Protein AF-A0AA38RVW8-F1 (afdb_monomer_lite)

pLDDT: mean 70.61, std 22.25, range [23.39, 98.0]

Structure (mmCIF, N/CA/C/O backbone):
data_AF-A0AA38RVW8-F1
#
_entry.id   AF-A0AA38RVW8-F1
#
loop_
_atom_site.group_PDB
_atom_site.id
_atom_site.type_symbol
_atom_site.label_atom_id
_atom_site.label_alt_id
_atom_site.label_comp_id
_atom_site.label_asym_id
_atom_site.label_entity_id
_atom_site.label_seq_id
_atom_site.pdbx_PDB_ins_code
_atom_site.Cartn_x
_atom_site.Cartn_y
_atom_site.Cartn_z
_atom_site.occupancy
_atom_site.B_iso_or_equiv
_atom_site.auth_seq_id
_atom_site.auth_comp_id
_atom_site.auth_asym_id
_atom_site.auth_atom_id
_atom_site.pdbx_PDB_model_num
ATOM 1 N N . MET A 1 1 ? 12.133 -3.023 -31.575 1.00 37.97 1 MET A N 1
ATOM 2 C CA . MET A 1 1 ? 11.426 -4.081 -32.338 1.00 37.97 1 MET A CA 1
ATOM 3 C C . MET A 1 1 ? 11.202 -3.619 -33.771 1.00 37.97 1 MET A C 1
ATOM 5 O O . MET A 1 1 ? 10.676 -2.530 -33.974 1.00 37.97 1 MET A O 1
ATOM 9 N N . ARG A 1 2 ? 11.646 -4.395 -34.769 1.00 37.97 2 ARG A N 1
ATOM 10 C CA . ARG A 1 2 ? 11.398 -4.085 -36.187 1.00 37.97 2 ARG A CA 1
ATOM 11 C C . ARG A 1 2 ? 9.920 -4.350 -36.491 1.00 37.97 2 ARG A C 1
ATOM 13 O O . ARG A 1 2 ? 9.466 -5.473 -36.311 1.00 37.97 2 ARG A O 1
ATOM 20 N N . LYS A 1 3 ? 9.178 -3.329 -36.937 1.00 52.84 3 LYS A N 1
ATOM 21 C CA . LYS A 1 3 ? 7.805 -3.491 -37.442 1.00 52.84 3 LYS A CA 1
ATOM 22 C C . LYS A 1 3 ? 7.855 -4.408 -38.661 1.00 52.84 3 LYS A C 1
ATOM 24 O O . LYS A 1 3 ? 8.437 -4.044 -39.682 1.00 52.84 3 LYS A O 1
ATOM 29 N N . VAL A 1 4 ? 7.305 -5.610 -38.542 1.00 63.53 4 VAL A N 1
ATOM 30 C CA . VAL A 1 4 ? 7.314 -6.585 -39.633 1.00 63.53 4 VAL A CA 1
ATOM 31 C C . VAL A 1 4 ? 6.047 -6.380 -40.464 1.00 63.53 4 VAL A C 1
ATOM 33 O O . VAL A 1 4 ? 4.945 -6.443 -39.930 1.00 63.53 4 VAL A O 1
ATOM 36 N N . LYS A 1 5 ? 6.195 -6.089 -41.763 1.00 68.19 5 LYS A N 1
ATOM 37 C CA . LYS A 1 5 ? 5.066 -5.788 -42.665 1.00 68.19 5 LYS A CA 1
ATOM 38 C C . LYS A 1 5 ? 4.096 -6.971 -42.754 1.00 68.19 5 LYS A C 1
ATOM 40 O O . LYS A 1 5 ? 4.550 -8.076 -43.048 1.00 68.19 5 LYS A O 1
ATOM 45 N N . CYS A 1 6 ? 2.809 -6.743 -42.497 1.00 81.38 6 CYS A N 1
ATOM 46 C CA . CYS A 1 6 ? 1.736 -7.691 -42.805 1.00 81.38 6 CYS A CA 1
ATOM 47 C C . CYS A 1 6 ? 1.525 -7.728 -44.326 1.00 81.38 6 CYS A C 1
ATOM 49 O O . CYS A 1 6 ? 1.622 -6.694 -44.980 1.00 81.38 6 CYS A O 1
ATOM 51 N N . ASP A 1 7 ? 1.271 -8.909 -44.883 1.00 81.31 7 ASP A N 1
ATOM 52 C CA . ASP A 1 7 ? 0.961 -9.122 -46.302 1.00 81.31 7 ASP A CA 1
ATOM 53 C C . ASP A 1 7 ? -0.518 -8.854 -46.645 1.00 81.31 7 ASP A C 1
ATOM 55 O O . ASP A 1 7 ? -0.888 -8.905 -47.811 1.00 81.31 7 ASP A O 1
ATOM 59 N N . GLU A 1 8 ? -1.356 -8.563 -45.640 1.00 80.44 8 GLU A N 1
ATOM 60 C CA . GLU A 1 8 ? -2.771 -8.153 -45.747 1.00 80.44 8 GLU A CA 1
ATOM 61 C C . GLU A 1 8 ? -3.694 -9.072 -46.582 1.00 80.44 8 GLU A C 1
ATOM 63 O O . GLU A 1 8 ? -4.852 -8.733 -46.833 1.00 80.44 8 GLU A O 1
ATOM 68 N N . ALA A 1 9 ? -3.241 -10.274 -46.951 1.00 73.06 9 ALA A N 1
ATOM 69 C CA . ALA A 1 9 ? -4.024 -11.239 -47.716 1.00 73.06 9 ALA A CA 1
ATOM 70 C C . ALA A 1 9 ? -5.271 -11.701 -46.939 1.00 73.06 9 ALA A C 1
ATOM 72 O O . ALA A 1 9 ? -5.163 -12.164 -45.808 1.00 73.06 9 ALA A O 1
ATOM 73 N N . LYS A 1 10 ? -6.462 -11.600 -47.541 1.00 71.50 10 LYS A N 1
ATOM 74 C CA . LYS A 1 10 ? -7.742 -12.011 -46.930 1.00 71.50 10 LYS A CA 1
ATOM 75 C C . LYS A 1 10 ? -8.121 -13.436 -47.366 1.00 71.50 10 LYS A C 1
ATOM 77 O O . LYS A 1 10 ? -7.876 -13.775 -48.522 1.00 71.50 10 LYS A O 1
ATOM 82 N N . PRO A 1 11 ? -8.743 -14.268 -46.504 1.00 70.56 11 PRO A N 1
ATOM 83 C CA . PRO A 1 11 ? -9.248 -13.967 -45.155 1.00 70.56 11 PRO A CA 1
ATOM 84 C C . PRO A 1 11 ? -8.203 -14.078 -44.027 1.00 70.56 11 PRO A C 1
ATOM 86 O O . PRO A 1 11 ? -8.474 -13.625 -42.918 1.00 70.56 11 PRO A O 1
ATOM 89 N N . HIS A 1 12 ? -7.020 -14.645 -44.290 1.00 74.88 12 HIS A N 1
ATOM 90 C CA . HIS A 1 12 ? -5.931 -14.769 -43.315 1.00 74.88 12 HIS A CA 1
ATOM 91 C C . HIS A 1 12 ? -4.573 -14.501 -43.970 1.00 74.88 12 HIS A C 1
ATOM 93 O O . HIS A 1 12 ? -4.245 -15.132 -44.978 1.00 74.88 12 HIS A O 1
ATOM 99 N N . CYS A 1 13 ? -3.762 -13.628 -43.365 1.00 85.44 13 CYS A N 1
ATOM 100 C CA . CYS A 1 13 ? -2.405 -13.373 -43.839 1.00 85.44 13 CYS A CA 1
ATOM 101 C C . CYS A 1 13 ? -1.488 -14.580 -43.584 1.00 85.44 13 CYS A C 1
ATOM 103 O O . CYS A 1 13 ? -1.726 -15.381 -42.667 1.00 85.44 13 CYS A O 1
ATOM 105 N N . GLN A 1 14 ? -0.415 -14.719 -44.371 1.00 79.69 14 GLN A N 1
ATOM 106 C CA . GLN A 1 14 ? 0.478 -15.877 -44.250 1.00 79.69 14 GLN A CA 1
ATOM 107 C C . GLN A 1 14 ? 1.101 -15.998 -42.861 1.00 79.69 14 GLN A C 1
ATOM 109 O O . GLN A 1 14 ? 1.295 -17.109 -42.366 1.00 79.69 14 GLN A O 1
ATOM 114 N N . ARG A 1 15 ? 1.376 -14.868 -42.204 1.00 79.06 15 ARG A N 1
ATOM 115 C CA . ARG A 1 15 ? 1.958 -14.889 -40.861 1.00 79.06 15 ARG A CA 1
ATOM 116 C C . ARG A 1 15 ? 0.980 -15.333 -39.788 1.00 79.06 15 ARG A C 1
ATOM 118 O O . ARG A 1 15 ? 1.343 -16.155 -38.957 1.00 79.06 15 ARG A O 1
ATOM 125 N N . CYS A 1 16 ? -0.259 -14.854 -39.800 1.00 81.69 16 CYS A N 1
ATOM 126 C CA . CYS A 1 16 ? -1.261 -15.333 -38.845 1.00 81.69 16 CYS A CA 1
ATOM 127 C C . CYS A 1 16 ? -1.481 -16.843 -39.003 1.00 81.69 16 CYS A C 1
ATOM 129 O O . CYS A 1 16 ? -1.552 -17.560 -38.008 1.00 81.69 16 CYS A O 1
ATOM 131 N N . LYS A 1 17 ? -1.429 -17.344 -40.244 1.00 78.56 17 LYS A N 1
ATOM 132 C CA . LYS A 1 17 ? -1.455 -18.782 -40.522 1.00 78.56 17 LYS A CA 1
ATOM 133 C C . LYS A 1 17 ? -0.226 -19.524 -39.979 1.00 78.56 17 LYS A C 1
ATOM 135 O O . LYS A 1 17 ? -0.394 -20.597 -39.413 1.00 78.56 17 LYS A O 1
ATOM 140 N N . SER A 1 18 ? 0.987 -18.974 -40.106 1.00 77.25 18 SER A N 1
ATOM 141 C CA . SER A 1 18 ? 2.197 -19.608 -39.552 1.00 77.25 18 SER A CA 1
ATOM 142 C C . SER A 1 18 ? 2.233 -19.605 -38.025 1.00 77.25 18 SER A C 1
ATOM 144 O O . SER A 1 18 ? 2.789 -20.518 -37.428 1.00 77.25 18 SER A O 1
ATOM 146 N N . TYR A 1 19 ? 1.651 -18.582 -37.397 1.00 74.12 19 TYR A N 1
ATOM 147 C CA . TYR A 1 19 ? 1.583 -18.460 -35.940 1.00 74.12 19 TYR A CA 1
ATOM 148 C C . TYR A 1 19 ? 0.372 -19.172 -35.324 1.00 74.12 19 TYR A C 1
ATOM 150 O O . TYR A 1 19 ? 0.265 -19.216 -34.104 1.00 74.12 19 TYR A O 1
ATOM 158 N N . GLY A 1 20 ? -0.534 -19.730 -36.136 1.00 70.12 20 GLY A N 1
ATOM 159 C CA . GLY A 1 20 ? -1.732 -20.415 -35.643 1.00 70.12 20 GLY A CA 1
ATOM 160 C C . GLY A 1 20 ? -2.731 -19.487 -34.945 1.00 70.12 20 GLY A C 1
ATOM 161 O O . GLY A 1 20 ? -3.510 -19.942 -34.114 1.00 70.12 20 GLY A O 1
ATOM 162 N N . VAL A 1 21 ? -2.704 -18.191 -35.263 1.00 70.62 21 VAL A N 1
ATOM 163 C CA . VAL A 1 21 ? -3.571 -17.171 -34.655 1.00 70.62 21 VAL A CA 1
ATOM 164 C C . VAL A 1 21 ? -4.582 -16.642 -35.669 1.00 70.62 21 VAL A C 1
ATOM 166 O O . VAL A 1 21 ? -4.317 -16.588 -36.872 1.00 70.62 21 VAL A O 1
ATOM 169 N N . VAL A 1 22 ? -5.752 -16.221 -35.190 1.00 74.31 22 VAL A N 1
ATOM 170 C CA . VAL A 1 22 ? -6.803 -15.660 -36.048 1.00 74.31 22 VAL A CA 1
ATOM 171 C C . VAL A 1 22 ? -6.409 -14.253 -36.493 1.00 74.31 22 VAL A C 1
ATOM 173 O O . VAL A 1 22 ? -6.089 -13.390 -35.678 1.00 74.31 22 VAL A O 1
ATOM 176 N N . CYS A 1 23 ? -6.434 -14.015 -37.803 1.00 77.12 23 CYS A N 1
ATOM 177 C CA . CYS A 1 23 ? -6.154 -12.699 -38.367 1.00 77.12 23 CYS A CA 1
ATOM 178 C C . CYS A 1 23 ? -7.383 -11.786 -38.222 1.00 77.12 23 CYS A C 1
ATOM 180 O O . CYS A 1 23 ? -8.455 -12.135 -38.718 1.00 77.12 23 CYS A O 1
ATOM 182 N N . ASN A 1 24 ? -7.236 -10.634 -37.561 1.00 73.38 24 ASN A N 1
ATOM 183 C CA . ASN A 1 24 ? -8.317 -9.667 -37.357 1.00 73.38 24 ASN A CA 1
ATOM 184 C C . ASN A 1 24 ? -8.023 -8.364 -38.120 1.00 73.38 24 ASN A C 1
ATOM 186 O O . ASN A 1 24 ? -6.978 -7.750 -37.923 1.00 73.38 24 ASN A O 1
ATOM 190 N N . TYR A 1 25 ? -8.942 -7.953 -38.998 1.00 68.25 25 TYR A N 1
ATOM 191 C CA . TYR A 1 25 ? -8.790 -6.791 -39.890 1.00 68.25 25 TYR A CA 1
ATOM 192 C C . TYR A 1 25 ? -9.735 -5.624 -39.546 1.00 68.25 25 TYR A C 1
ATOM 194 O O . TYR A 1 25 ? -9.783 -4.639 -40.283 1.00 68.25 25 TYR A O 1
ATOM 202 N N . GLY A 1 26 ? -10.529 -5.729 -38.473 1.00 60.53 26 GLY A N 1
ATOM 203 C CA . GLY A 1 26 ? -11.484 -4.693 -38.073 1.00 60.53 26 GLY A CA 1
ATOM 204 C C . GLY A 1 26 ? -10.869 -3.662 -37.125 1.00 60.53 26 GLY A C 1
ATOM 205 O O . GLY A 1 26 ? -10.303 -4.027 -36.103 1.00 60.53 26 GLY A O 1
ATOM 206 N N . ALA A 1 27 ? -11.044 -2.367 -37.404 1.00 53.12 27 ALA A N 1
ATOM 207 C CA . ALA A 1 27 ? -10.533 -1.269 -36.569 1.00 53.12 27 ALA A CA 1
ATOM 208 C C . ALA A 1 27 ? -11.309 -1.049 -35.247 1.00 53.12 27 ALA A C 1
ATOM 210 O O . ALA A 1 27 ? -11.135 -0.017 -34.606 1.00 53.12 27 ALA A O 1
ATOM 211 N N . ASN A 1 28 ? -12.201 -1.969 -34.857 1.00 49.84 28 ASN A N 1
ATOM 212 C CA . ASN A 1 28 ? -13.111 -1.762 -33.725 1.00 49.84 28 ASN A CA 1
ATOM 213 C C . ASN A 1 28 ? -13.498 -3.060 -32.985 1.00 49.84 28 ASN A C 1
ATOM 215 O O . ASN A 1 28 ? -14.661 -3.272 -32.653 1.00 49.84 28 ASN A O 1
ATOM 219 N N . VAL A 1 29 ? -12.537 -3.958 -32.755 1.00 47.88 29 VAL A N 1
ATOM 220 C CA . VAL A 1 29 ? -12.760 -5.198 -31.990 1.00 47.88 29 VAL A CA 1
ATOM 221 C C . VAL A 1 29 ? -11.662 -5.343 -30.935 1.00 47.88 29 VAL A C 1
ATOM 223 O O . VAL A 1 29 ? -10.490 -5.155 -31.249 1.00 47.88 29 VAL A O 1
ATOM 226 N N . ALA A 1 30 ? -12.043 -5.666 -29.694 1.00 42.94 30 ALA A N 1
ATOM 227 C CA . ALA A 1 30 ? -11.110 -6.002 -28.619 1.00 42.94 30 ALA A CA 1
ATOM 228 C C . ALA A 1 30 ? -10.216 -7.188 -29.029 1.00 42.94 30 ALA A C 1
ATOM 230 O O . ALA A 1 30 ? -10.701 -8.179 -29.578 1.00 42.94 30 ALA A O 1
ATOM 231 N N . GLU A 1 31 ? -8.907 -7.073 -28.802 1.00 37.66 31 GLU A N 1
ATOM 232 C CA . GLU A 1 31 ? -7.936 -8.109 -29.157 1.00 37.66 31 GLU A CA 1
ATOM 233 C C . GLU A 1 31 ? -8.107 -9.383 -28.310 1.00 37.66 31 GLU A C 1
ATOM 235 O O . GLU A 1 31 ? -8.280 -9.313 -27.096 1.00 37.66 31 GLU A O 1
ATOM 240 N N . LEU A 1 32 ? -7.956 -10.527 -29.000 1.00 37.31 32 LEU A N 1
ATOM 241 C CA . LEU A 1 32 ? -7.795 -11.910 -28.518 1.00 37.31 32 LEU A CA 1
ATOM 242 C C . LEU A 1 32 ? -9.073 -12.669 -28.110 1.00 37.31 32 LEU A C 1
ATOM 244 O O . LEU A 1 32 ? -9.436 -12.758 -26.943 1.00 37.31 32 LEU A O 1
ATOM 248 N N . GLN A 1 33 ? -9.668 -13.369 -29.082 1.00 38.62 33 GLN A N 1
ATOM 249 C CA . GLN A 1 33 ? -10.426 -14.596 -28.821 1.00 38.62 33 GLN A CA 1
ATOM 250 C C . GLN A 1 33 ? -9.691 -15.780 -29.453 1.00 38.62 33 GLN A C 1
ATOM 252 O O . GLN A 1 33 ? -9.425 -15.795 -30.656 1.00 38.62 33 GLN A O 1
ATOM 257 N N . VAL A 1 34 ? -9.351 -16.769 -28.629 1.00 37.59 34 VAL A N 1
ATOM 258 C CA . VAL A 1 34 ? -8.921 -18.092 -29.094 1.00 37.59 34 VAL A CA 1
ATOM 259 C C . VAL A 1 34 ? -10.188 -18.857 -29.495 1.00 37.59 34 VAL A C 1
ATOM 261 O O . VAL A 1 34 ? -11.138 -18.856 -28.709 1.00 37.59 34 VAL A O 1
ATOM 264 N N . PRO A 1 35 ? -10.256 -19.500 -30.676 1.00 35.00 35 PRO A N 1
ATOM 265 C CA . PRO A 1 35 ? -11.398 -20.336 -31.017 1.00 35.00 35 PRO A CA 1
ATOM 266 C C . PRO A 1 35 ? -11.434 -21.531 -30.063 1.00 35.00 35 PRO A C 1
ATOM 268 O O . PRO A 1 35 ? -10.541 -22.379 -30.075 1.00 35.00 35 PRO A O 1
ATOM 271 N N . VAL A 1 36 ? -12.456 -21.583 -29.216 1.00 44.78 36 VAL A N 1
ATOM 272 C CA . VAL A 1 36 ? -12.816 -22.793 -28.481 1.00 44.78 36 VAL A CA 1
ATOM 273 C C . VAL A 1 36 ? -13.557 -23.685 -29.462 1.00 44.78 36 VAL A C 1
ATOM 275 O O . VAL A 1 36 ? -14.659 -23.332 -29.855 1.00 44.78 36 VAL A O 1
ATOM 278 N N . GLU A 1 37 ? -12.938 -24.797 -29.864 1.00 32.31 37 GLU A N 1
ATOM 279 C CA . GLU A 1 37 ? -13.598 -26.092 -30.093 1.00 32.31 37 GLU A CA 1
ATOM 280 C C . GLU A 1 37 ? -12.590 -27.146 -30.582 1.00 32.31 37 GLU A C 1
ATOM 282 O O . GLU A 1 37 ? -11.842 -26.916 -31.529 1.00 32.31 37 GLU A O 1
ATOM 287 N N . GLY A 1 38 ? -12.608 -28.330 -29.955 1.00 30.86 38 GLY A N 1
ATOM 288 C CA . GLY A 1 38 ? -12.023 -29.546 -30.531 1.00 30.86 38 GLY A CA 1
ATOM 289 C C . GLY A 1 38 ? -11.049 -30.300 -29.630 1.00 30.86 38 GLY A C 1
ATOM 290 O O . GLY A 1 38 ? -9.836 -30.186 -29.763 1.00 30.86 38 GLY A O 1
ATOM 291 N N . SER A 1 39 ? -11.592 -31.140 -28.749 1.00 41.25 39 SER A N 1
ATOM 292 C CA . SER A 1 39 ? -10.861 -32.213 -28.072 1.00 41.25 39 SER A CA 1
ATOM 293 C C . SER A 1 39 ? -10.225 -33.168 -29.091 1.00 41.25 39 SER A C 1
ATOM 295 O O . SER A 1 39 ? -10.941 -33.731 -29.917 1.00 41.25 39 SER A O 1
ATOM 297 N N . SER A 1 40 ? -8.901 -33.358 -29.045 1.00 31.27 40 SER A N 1
ATOM 298 C CA . SER A 1 40 ? -8.230 -34.676 -29.065 1.00 31.27 40 SER A CA 1
ATOM 299 C C . SER A 1 40 ? -6.708 -34.568 -29.277 1.00 31.27 40 SER A C 1
ATOM 301 O O . SER A 1 40 ? -6.224 -34.137 -30.315 1.00 31.27 40 SER A O 1
ATOM 303 N N . GLY A 1 41 ? -5.973 -35.028 -28.258 1.00 36.19 41 GLY A N 1
ATOM 304 C CA . GLY A 1 41 ? -4.728 -35.798 -28.352 1.00 36.19 41 GLY A CA 1
ATOM 305 C C . GLY A 1 41 ? -3.513 -35.197 -29.060 1.00 36.19 41 GLY A C 1
ATOM 306 O O . GLY A 1 41 ? -3.368 -35.374 -30.263 1.00 36.19 41 GLY A O 1
ATOM 307 N N . TRP A 1 42 ? -2.533 -34.721 -28.281 1.00 23.39 42 TRP A N 1
ATOM 308 C CA . TRP A 1 42 ? -1.122 -34.773 -28.683 1.00 23.39 42 TRP A CA 1
ATOM 309 C C . TRP A 1 42 ? -0.244 -35.273 -27.536 1.00 23.39 42 TRP A C 1
ATOM 311 O O . TRP A 1 42 ? -0.361 -34.847 -26.392 1.00 23.39 42 TRP A O 1
ATOM 321 N N . LYS A 1 43 ? 0.562 -36.273 -27.890 1.00 25.62 43 LYS A N 1
ATOM 322 C CA . LYS A 1 43 ? 1.366 -37.136 -27.029 1.00 25.62 43 LYS A CA 1
ATOM 323 C C . LYS A 1 43 ? 2.590 -36.398 -26.492 1.00 25.62 43 LYS A C 1
ATOM 325 O O . LYS A 1 43 ? 3.240 -35.663 -27.231 1.00 25.62 43 LYS A O 1
ATOM 330 N N . GLU A 1 44 ? 2.925 -36.674 -25.235 1.00 32.56 44 GLU A N 1
ATOM 331 C CA . GLU A 1 44 ? 4.222 -36.362 -24.641 1.00 32.56 44 GLU A CA 1
ATOM 332 C C . GLU A 1 44 ? 5.357 -36.993 -25.451 1.00 32.56 44 GLU A C 1
ATOM 334 O O . GLU A 1 44 ? 5.394 -38.207 -25.655 1.00 32.56 44 GLU A O 1
ATOM 339 N N . THR A 1 45 ? 6.331 -36.175 -25.842 1.00 27.52 45 THR A N 1
ATOM 340 C CA . THR A 1 45 ? 7.684 -36.647 -26.139 1.00 27.52 45 THR A CA 1
ATOM 341 C C . THR A 1 45 ? 8.704 -35.695 -25.519 1.00 27.52 45 THR A C 1
ATOM 343 O O . THR A 1 45 ? 8.899 -34.589 -26.014 1.00 27.52 45 THR A O 1
ATOM 346 N N . GLY A 1 46 ? 9.320 -36.160 -24.426 1.00 27.80 46 GLY A N 1
ATOM 347 C CA . GLY A 1 46 ? 10.713 -35.943 -24.005 1.00 27.80 46 GLY A CA 1
ATOM 348 C C . GLY A 1 46 ? 11.280 -34.519 -23.958 1.00 27.80 46 GLY A C 1
ATOM 349 O O . GLY A 1 46 ? 11.738 -33.996 -24.970 1.00 27.80 46 GLY A O 1
ATOM 350 N N . ARG A 1 47 ? 11.406 -33.963 -22.745 1.00 26.78 47 ARG A N 1
ATOM 351 C CA . ARG A 1 47 ? 12.322 -32.853 -22.420 1.00 26.78 47 ARG A CA 1
ATOM 352 C C . ARG A 1 47 ? 13.658 -33.436 -21.926 1.00 26.78 47 ARG A C 1
ATOM 354 O O . ARG A 1 47 ? 13.612 -34.291 -21.042 1.00 26.78 47 ARG A O 1
ATOM 361 N N . PRO A 1 48 ? 14.826 -32.994 -22.431 1.00 29.39 48 PRO A N 1
ATOM 362 C CA . PRO A 1 48 ? 16.098 -33.341 -21.827 1.00 29.39 48 PRO A CA 1
ATOM 363 C C . PRO A 1 48 ? 16.349 -32.491 -20.579 1.00 29.39 48 PRO A C 1
ATOM 365 O O . PRO A 1 48 ? 16.032 -31.302 -20.509 1.00 29.39 48 PRO A O 1
ATOM 368 N N . GLU A 1 49 ? 16.908 -33.186 -19.606 1.00 33.28 49 GLU A N 1
ATOM 369 C CA . GLU A 1 49 ? 17.405 -32.753 -18.312 1.00 33.28 49 GLU A CA 1
ATOM 370 C C . GLU A 1 49 ? 18.394 -31.583 -18.452 1.00 33.28 49 GLU A C 1
ATOM 372 O O . GLU A 1 49 ? 19.318 -31.614 -19.264 1.00 33.28 49 GLU A O 1
ATOM 377 N N . GLY A 1 50 ? 18.170 -30.529 -17.670 1.00 27.17 50 GLY A N 1
ATOM 378 C CA . GLY A 1 50 ? 18.962 -29.304 -17.694 1.00 27.17 50 GLY A CA 1
ATOM 379 C C . GLY A 1 50 ? 18.603 -28.431 -16.502 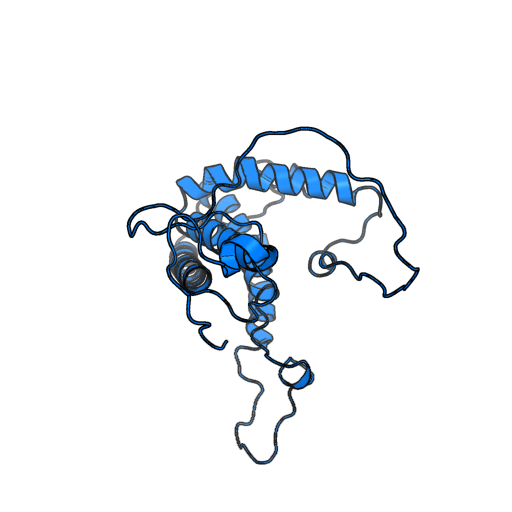1.00 27.17 50 GLY A C 1
ATOM 380 O O . GLY A 1 50 ? 17.823 -27.492 -16.622 1.00 27.17 50 GLY A O 1
ATOM 381 N N . SER A 1 51 ? 19.137 -28.812 -15.343 1.00 32.47 51 SER A N 1
ATOM 382 C CA . SER A 1 51 ? 19.060 -28.099 -14.069 1.00 32.47 51 SER A CA 1
ATOM 383 C C . SER A 1 51 ? 19.610 -26.675 -14.188 1.00 32.47 51 SER A C 1
ATOM 385 O O . SER A 1 51 ? 20.817 -26.501 -14.342 1.00 32.47 51 SER A O 1
ATOM 387 N N . LEU A 1 52 ? 18.752 -25.672 -14.002 1.00 30.67 52 LEU A N 1
ATOM 388 C CA . LEU A 1 52 ? 19.134 -24.375 -13.449 1.00 30.67 52 LEU A CA 1
ATOM 389 C C . LEU A 1 52 ? 18.076 -23.976 -12.419 1.00 30.67 52 LEU A C 1
ATOM 391 O O . LEU A 1 52 ? 16.880 -24.009 -12.687 1.00 30.67 52 LEU A O 1
ATOM 395 N N . VAL A 1 53 ? 18.575 -23.713 -11.219 1.00 32.50 53 VAL A N 1
ATOM 396 C CA . VAL A 1 53 ? 17.863 -23.509 -9.961 1.00 32.50 53 VAL A CA 1
ATOM 397 C C . VAL A 1 53 ? 16.854 -22.366 -10.084 1.00 32.50 53 VAL A C 1
ATOM 399 O O . VAL A 1 53 ? 17.233 -21.236 -10.385 1.00 32.50 53 VAL A O 1
ATOM 402 N N . ASP A 1 54 ? 15.584 -22.678 -9.835 1.00 28.73 54 ASP A N 1
ATOM 403 C CA . ASP A 1 54 ? 14.504 -21.706 -9.684 1.00 28.73 54 ASP A CA 1
ATOM 404 C C . ASP A 1 54 ? 14.558 -21.166 -8.247 1.00 28.73 54 ASP A C 1
ATOM 406 O O . ASP A 1 54 ? 14.313 -21.898 -7.286 1.00 28.73 54 ASP A O 1
ATOM 410 N N . SER A 1 55 ? 14.929 -19.897 -8.089 1.00 33.31 55 SER A N 1
ATOM 411 C CA . SER A 1 55 ? 14.923 -19.209 -6.795 1.00 33.31 55 SER A CA 1
ATOM 412 C C . SER A 1 55 ? 13.754 -18.229 -6.752 1.00 33.31 55 SER A C 1
ATOM 414 O O . SER A 1 55 ? 13.862 -17.075 -7.156 1.00 33.31 55 SER A O 1
ATOM 416 N N . ASN A 1 56 ? 12.618 -18.750 -6.293 1.00 32.72 56 ASN A N 1
ATOM 417 C CA . ASN A 1 56 ? 11.545 -18.098 -5.542 1.00 32.72 56 ASN A CA 1
ATOM 418 C C . ASN A 1 56 ? 11.558 -16.552 -5.459 1.00 32.72 56 ASN A C 1
ATOM 420 O O . ASN A 1 56 ? 12.270 -15.956 -4.655 1.00 32.72 56 ASN A O 1
ATOM 424 N N . SER A 1 57 ? 10.612 -15.898 -6.146 1.00 36.47 57 SER A N 1
ATOM 425 C CA . SER A 1 57 ? 10.232 -14.486 -5.916 1.00 36.47 57 SER A CA 1
ATOM 426 C C . SER A 1 57 ? 9.434 -14.246 -4.613 1.00 36.47 57 SER A C 1
ATOM 428 O O . SER A 1 57 ? 8.721 -13.253 -4.496 1.00 36.47 57 SER A O 1
ATOM 430 N N . THR A 1 58 ? 9.550 -15.118 -3.607 1.00 38.62 58 THR A N 1
ATOM 431 C CA . THR A 1 58 ? 8.813 -15.023 -2.326 1.00 38.62 58 THR A CA 1
ATOM 432 C C . THR A 1 58 ? 9.644 -14.487 -1.153 1.00 38.62 58 THR A C 1
ATOM 434 O O . THR A 1 58 ? 9.133 -14.382 -0.037 1.00 38.62 58 THR A O 1
ATOM 437 N N . ASP A 1 59 ? 10.915 -14.137 -1.357 1.00 34.34 59 ASP A N 1
ATOM 438 C CA . ASP A 1 59 ? 11.836 -13.868 -0.240 1.00 34.34 59 ASP A CA 1
ATOM 439 C C . ASP A 1 59 ? 11.775 -12.448 0.347 1.00 34.34 59 ASP A C 1
ATOM 441 O O . ASP A 1 59 ? 12.245 -12.223 1.463 1.00 34.34 59 ASP A O 1
ATOM 445 N N . VAL A 1 60 ? 11.119 -11.486 -0.311 1.00 41.81 60 VAL A N 1
ATOM 446 C CA . VAL A 1 60 ? 11.115 -10.084 0.163 1.00 41.81 60 VAL A CA 1
ATOM 447 C C . VAL A 1 60 ? 10.134 -9.840 1.325 1.00 41.81 60 VAL A C 1
ATOM 449 O O . VAL A 1 60 ? 10.292 -8.887 2.085 1.00 41.81 60 VAL A O 1
ATOM 452 N N . LEU A 1 61 ? 9.160 -10.731 1.549 1.00 41.41 61 LEU A N 1
ATOM 453 C CA . LEU A 1 61 ? 8.202 -10.626 2.664 1.00 41.41 61 LEU A CA 1
ATOM 454 C C . LEU A 1 61 ? 8.584 -11.469 3.896 1.00 41.41 61 LEU A C 1
ATOM 456 O O . LEU A 1 61 ? 7.903 -11.402 4.919 1.00 41.41 61 LEU A O 1
ATOM 460 N N . ARG A 1 62 ? 9.676 -12.245 3.838 1.00 41.19 62 ARG A N 1
ATOM 461 C CA . ARG A 1 62 ? 10.070 -13.174 4.916 1.00 41.19 62 ARG A CA 1
ATOM 462 C C . ARG A 1 62 ? 10.803 -12.521 6.092 1.00 41.19 62 ARG A 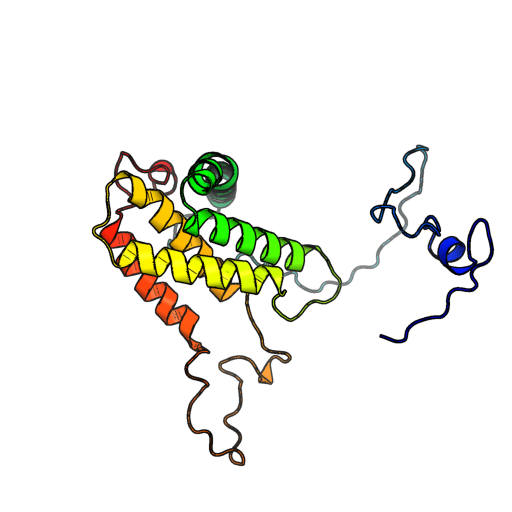C 1
ATOM 464 O O . ARG A 1 62 ? 10.948 -13.153 7.133 1.00 41.19 62 ARG A O 1
ATOM 471 N N . TYR A 1 63 ? 11.218 -11.261 5.982 1.00 38.19 63 TYR A N 1
ATOM 472 C CA . TYR A 1 63 ? 12.094 -10.632 6.980 1.00 38.19 63 TYR A CA 1
ATOM 473 C C . TYR A 1 63 ? 11.399 -10.025 8.211 1.00 38.19 63 TYR A C 1
ATOM 475 O O . TYR A 1 63 ? 12.038 -9.306 8.975 1.00 38.19 63 TYR A O 1
ATOM 483 N N . SER A 1 64 ? 10.113 -10.306 8.451 1.00 39.28 64 SER A N 1
ATOM 484 C CA . SER A 1 64 ? 9.396 -9.715 9.597 1.00 39.28 64 SER A CA 1
ATOM 485 C C . SER A 1 64 ? 8.757 -10.689 10.593 1.00 39.28 64 SER A C 1
ATOM 487 O O . SER A 1 64 ? 8.090 -10.198 11.493 1.00 39.28 64 SER A O 1
ATOM 489 N N . ASN A 1 65 ? 8.956 -12.016 10.519 1.00 33.09 65 ASN A N 1
ATOM 490 C CA . ASN A 1 65 ? 8.686 -12.903 11.673 1.00 33.09 65 ASN A CA 1
ATOM 491 C C . ASN A 1 65 ? 9.233 -14.339 11.489 1.00 33.09 65 ASN A C 1
ATOM 493 O O . ASN A 1 65 ? 8.981 -14.933 10.437 1.00 33.09 65 ASN A O 1
ATOM 497 N N . PRO A 1 66 ? 9.907 -14.953 12.488 1.00 48.84 66 PRO A N 1
ATOM 498 C CA . PRO A 1 66 ? 10.467 -16.296 12.364 1.00 48.84 66 PRO A CA 1
ATOM 499 C C . PRO A 1 66 ? 9.600 -17.347 13.078 1.00 48.84 66 PRO A C 1
ATOM 501 O O . PRO A 1 66 ? 9.844 -17.616 14.245 1.00 48.84 66 PRO A O 1
ATOM 504 N N . VAL A 1 67 ? 8.629 -17.990 12.413 1.00 33.91 67 VAL A N 1
ATOM 505 C CA . VAL A 1 67 ? 8.017 -19.244 12.922 1.00 33.91 67 VAL A CA 1
ATOM 506 C C . VAL A 1 67 ? 7.525 -20.135 11.757 1.00 33.91 67 VAL A C 1
ATOM 508 O O . VAL A 1 67 ? 6.535 -19.819 11.110 1.00 33.91 67 VAL A O 1
ATOM 511 N N . ILE A 1 68 ? 8.258 -21.237 11.536 1.00 35.66 68 ILE A N 1
ATOM 512 C CA . ILE A 1 68 ? 7.865 -22.589 11.061 1.00 35.66 68 ILE A CA 1
ATOM 513 C C . ILE A 1 68 ? 7.242 -22.754 9.646 1.00 35.66 68 ILE A C 1
ATOM 515 O O . ILE A 1 68 ? 6.153 -22.284 9.337 1.00 35.66 68 ILE A O 1
ATOM 519 N N . MET A 1 69 ? 7.938 -23.553 8.822 1.00 34.47 69 MET A N 1
ATOM 520 C CA . MET A 1 69 ? 7.723 -23.898 7.398 1.00 34.47 69 MET A CA 1
ATOM 521 C C . MET A 1 69 ? 6.438 -24.682 7.030 1.00 34.47 69 MET A C 1
ATOM 523 O O . MET A 1 69 ? 6.323 -25.106 5.891 1.00 34.47 69 MET A O 1
ATOM 527 N N . ASP A 1 70 ? 5.478 -24.856 7.940 1.00 42.78 70 ASP A N 1
ATOM 528 C CA . ASP A 1 70 ? 4.191 -25.546 7.672 1.00 42.78 70 ASP A CA 1
ATOM 529 C C . ASP A 1 70 ? 2.984 -24.577 7.740 1.00 42.78 70 ASP A C 1
ATOM 531 O O . ASP A 1 70 ? 1.919 -24.807 7.181 1.00 42.78 70 ASP A O 1
ATOM 535 N N . ALA A 1 71 ? 3.165 -23.408 8.368 1.00 49.66 71 ALA A N 1
ATOM 536 C CA . ALA A 1 71 ? 2.147 -22.360 8.476 1.00 49.66 71 ALA A CA 1
ATOM 537 C C . ALA A 1 71 ? 2.164 -21.359 7.301 1.00 49.66 71 ALA A C 1
ATOM 539 O O . ALA A 1 71 ? 1.342 -20.440 7.269 1.00 49.66 71 ALA A O 1
ATOM 540 N N . SER A 1 72 ? 3.104 -21.489 6.353 1.00 53.41 72 SER A N 1
ATOM 541 C CA . SER A 1 72 ? 3.249 -20.549 5.232 1.00 53.41 72 SER A CA 1
ATOM 542 C C . SER A 1 72 ? 2.063 -20.602 4.284 1.00 53.41 72 SER A C 1
ATOM 544 O O . SER A 1 72 ? 1.524 -19.549 3.967 1.00 53.41 72 SER A O 1
ATOM 546 N N . ASP A 1 73 ? 1.612 -21.800 3.917 1.00 51.94 73 ASP A N 1
ATOM 547 C CA . ASP A 1 73 ? 0.589 -21.975 2.883 1.00 51.94 73 ASP A CA 1
ATOM 548 C C . ASP A 1 73 ? -0.790 -21.556 3.402 1.00 51.94 73 ASP A C 1
ATOM 550 O O . ASP A 1 73 ? -1.535 -20.849 2.725 1.00 51.94 73 ASP A O 1
ATOM 554 N N . ILE A 1 74 ? -1.107 -21.894 4.658 1.00 57.50 74 ILE A N 1
ATOM 555 C CA . ILE A 1 74 ? -2.351 -21.464 5.315 1.00 57.50 74 ILE A CA 1
ATOM 556 C C . ILE A 1 74 ? -2.368 -19.943 5.482 1.00 57.50 74 ILE A C 1
ATOM 558 O O . ILE A 1 74 ? -3.373 -19.303 5.170 1.00 57.50 74 ILE A O 1
ATOM 562 N N . ARG A 1 75 ? -1.262 -19.344 5.941 1.00 61.25 75 ARG A N 1
ATOM 563 C CA . ARG A 1 75 ? -1.171 -17.892 6.140 1.00 61.25 75 ARG A CA 1
ATOM 564 C C . ARG A 1 75 ? -1.180 -17.137 4.812 1.00 61.25 75 ARG A C 1
ATOM 566 O O . 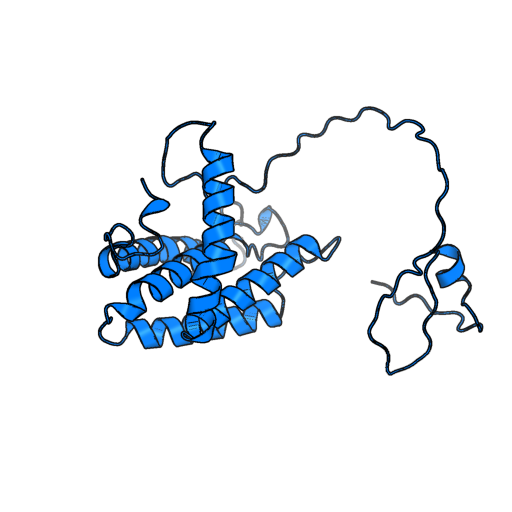ARG A 1 75 ? -1.742 -16.048 4.734 1.00 61.25 75 ARG A O 1
ATOM 573 N N . GLU A 1 76 ? -0.614 -17.718 3.761 1.00 62.53 76 GLU A N 1
ATOM 574 C CA . GLU A 1 76 ? -0.681 -17.189 2.401 1.00 62.53 76 GLU A CA 1
ATOM 575 C C . GLU A 1 76 ? -2.115 -17.247 1.859 1.00 62.53 76 GLU A C 1
ATOM 577 O O . GLU A 1 76 ? -2.626 -16.225 1.404 1.00 62.53 76 GLU A O 1
ATOM 582 N N . CYS A 1 77 ? -2.832 -18.365 2.027 1.00 64.81 77 CYS A N 1
ATOM 583 C CA . CYS A 1 77 ? -4.256 -18.458 1.689 1.00 64.81 77 CYS A CA 1
ATOM 584 C C . CYS A 1 77 ? -5.124 -17.470 2.486 1.00 64.81 77 CYS A C 1
ATOM 586 O O . CYS A 1 77 ? -6.006 -16.827 1.915 1.00 64.81 77 CYS A O 1
ATOM 588 N N . GLN A 1 78 ? -4.877 -17.312 3.790 1.00 75.38 78 GLN A N 1
ATOM 589 C CA . GLN A 1 78 ? -5.591 -16.352 4.639 1.00 75.38 78 GLN A CA 1
ATOM 590 C C . GLN A 1 78 ? -5.315 -14.908 4.220 1.00 75.38 78 GLN A C 1
ATOM 592 O O . GLN A 1 78 ? -6.237 -14.098 4.162 1.00 75.38 78 GLN A O 1
ATOM 597 N N . MET A 1 79 ? -4.067 -14.586 3.882 1.00 76.44 79 MET A N 1
ATOM 598 C CA . MET A 1 79 ? -3.678 -13.272 3.382 1.00 76.44 79 MET A CA 1
ATOM 599 C C . MET A 1 79 ? -4.335 -12.987 2.029 1.00 76.44 79 MET A C 1
ATOM 601 O O . MET A 1 79 ? -4.979 -11.952 1.877 1.00 76.44 79 MET A O 1
ATOM 605 N N . VAL A 1 80 ? -4.268 -13.915 1.071 1.00 76.62 80 VAL A N 1
ATOM 606 C CA . VAL A 1 80 ? -4.954 -13.777 -0.223 1.00 76.62 80 VAL A CA 1
ATOM 607 C C . VAL A 1 80 ? -6.458 -13.594 -0.016 1.00 76.62 80 VAL A C 1
ATOM 609 O O . VAL A 1 80 ? -7.048 -12.675 -0.586 1.00 76.62 80 VAL A O 1
ATOM 612 N N . SER A 1 81 ? -7.080 -14.403 0.843 1.00 78.50 81 SER A N 1
ATOM 613 C CA . SER A 1 81 ? -8.503 -14.287 1.168 1.00 78.50 81 SER A CA 1
ATOM 614 C C . SER A 1 81 ? -8.834 -12.922 1.772 1.00 78.50 81 SER A C 1
ATOM 616 O O . SER A 1 81 ? -9.766 -12.268 1.309 1.00 78.50 81 SER A O 1
ATOM 618 N N . LEU A 1 82 ? -8.069 -12.445 2.759 1.00 86.44 82 LEU A N 1
ATOM 619 C CA . LEU A 1 82 ? -8.306 -11.147 3.393 1.00 86.44 82 LEU A CA 1
ATOM 620 C C . LEU A 1 82 ? -8.220 -10.003 2.378 1.00 86.44 82 LEU A C 1
ATOM 622 O O . LEU A 1 82 ? -9.084 -9.125 2.350 1.00 86.44 82 LEU A O 1
ATOM 626 N N . TYR A 1 83 ? -7.193 -10.018 1.528 1.00 86.06 83 TYR A N 1
ATOM 627 C CA . TYR A 1 83 ? -6.994 -8.959 0.547 1.00 86.06 83 TYR A CA 1
ATOM 628 C C . TYR A 1 83 ? -8.070 -8.976 -0.544 1.00 86.06 83 TYR A C 1
ATOM 630 O O . TYR A 1 83 ? -8.602 -7.924 -0.890 1.00 86.06 83 TYR A O 1
ATOM 638 N N . THR A 1 84 ? -8.445 -10.156 -1.042 1.00 80.31 84 THR A N 1
ATOM 639 C CA . THR A 1 84 ? -9.459 -10.306 -2.102 1.00 80.31 84 THR A CA 1
ATOM 640 C C . THR A 1 84 ? -10.891 -10.056 -1.627 1.00 80.31 84 THR A C 1
ATOM 642 O O . THR A 1 84 ? -11.743 -9.704 -2.440 1.00 80.31 84 THR A O 1
ATOM 645 N N . THR A 1 85 ? -11.180 -10.200 -0.332 1.00 84.56 85 THR A N 1
ATOM 646 C CA . THR A 1 85 ? -12.542 -10.043 0.203 1.00 84.56 85 THR A CA 1
ATOM 647 C C . THR A 1 85 ? -12.713 -8.757 1.000 1.00 84.56 85 THR A C 1
ATOM 649 O O . THR A 1 85 ? -13.547 -7.929 0.644 1.00 84.56 85 THR A O 1
ATOM 652 N N . GLU A 1 86 ? -11.927 -8.556 2.053 1.00 90.12 86 GLU A N 1
ATOM 653 C CA . GLU A 1 86 ? -12.136 -7.470 3.011 1.00 90.12 86 GLU A CA 1
ATOM 654 C C . GLU A 1 86 ? -11.430 -6.181 2.582 1.00 90.12 86 GLU A C 1
ATOM 656 O O . GLU A 1 86 ? -12.047 -5.115 2.547 1.00 90.12 86 GLU A O 1
ATOM 661 N N . VAL A 1 87 ? -10.164 -6.262 2.160 1.00 89.56 87 VAL A N 1
ATOM 662 C CA . VAL A 1 87 ? -9.410 -5.068 1.734 1.00 89.56 87 VAL A CA 1
ATOM 663 C C . VAL A 1 87 ? -10.005 -4.460 0.461 1.00 89.56 87 VAL A C 1
ATOM 665 O O . VAL A 1 87 ? -10.122 -3.238 0.368 1.00 89.56 87 VAL A O 1
ATOM 668 N N . LEU A 1 88 ? -10.459 -5.280 -0.494 1.00 89.88 88 LEU A N 1
ATOM 669 C CA . LEU A 1 88 ? -11.147 -4.770 -1.686 1.00 89.88 88 LEU A CA 1
ATOM 670 C C . LEU A 1 88 ? -12.481 -4.085 -1.353 1.00 89.88 88 LEU A C 1
ATOM 672 O O . LEU A 1 88 ? -12.774 -3.045 -1.940 1.00 89.88 88 LEU A O 1
ATOM 676 N N . LYS A 1 89 ? -13.264 -4.581 -0.382 1.00 92.69 89 LYS A N 1
ATOM 677 C CA . LYS A 1 89 ? -14.475 -3.874 0.088 1.00 92.69 89 LYS A CA 1
ATOM 678 C C . LYS A 1 89 ? -14.133 -2.489 0.637 1.00 92.69 89 LYS A C 1
ATOM 680 O O . LYS A 1 89 ? -14.808 -1.515 0.305 1.00 92.69 89 LYS A O 1
ATOM 685 N N . LEU A 1 90 ? -13.071 -2.390 1.442 1.00 94.31 90 LEU A N 1
ATOM 686 C CA . LEU A 1 90 ? -12.592 -1.115 1.980 1.00 94.31 90 LEU A CA 1
ATOM 687 C C . LEU A 1 90 ? -12.091 -0.171 0.883 1.00 94.31 90 LEU A C 1
ATOM 689 O O . LEU A 1 90 ? -12.293 1.039 0.987 1.00 94.31 90 LEU A O 1
ATOM 693 N N . ALA A 1 91 ? -11.484 -0.700 -0.180 1.00 95.00 91 ALA A N 1
ATOM 694 C CA . ALA A 1 91 ? -10.996 0.101 -1.297 1.00 95.00 91 ALA A CA 1
ATOM 695 C C . ALA A 1 91 ? -12.121 0.924 -1.947 1.00 95.00 91 ALA A C 1
ATOM 697 O O . ALA A 1 91 ? -11.916 2.093 -2.262 1.00 95.00 91 ALA A O 1
ATOM 698 N N . PHE A 1 92 ? -13.334 0.375 -2.076 1.00 94.00 92 PHE A N 1
ATOM 699 C CA . PHE A 1 92 ? -14.469 1.098 -2.669 1.00 94.00 92 PHE A CA 1
ATOM 700 C C . PHE A 1 92 ? -14.908 2.343 -1.884 1.00 94.00 92 PHE A C 1
ATOM 702 O O . PHE A 1 92 ? -15.532 3.230 -2.462 1.00 94.00 92 PHE A O 1
ATOM 709 N N . SER A 1 93 ? -14.584 2.434 -0.592 1.00 95.50 93 SER A N 1
ATOM 710 C CA . SER A 1 93 ? -14.909 3.587 0.260 1.00 95.50 93 SER A CA 1
ATOM 711 C C . SER A 1 93 ? -13.704 4.470 0.600 1.00 95.50 93 SER A C 1
ATOM 713 O O . SER A 1 93 ? -13.886 5.563 1.136 1.00 95.50 93 SER A O 1
ATOM 715 N N . HIS A 1 94 ? -12.483 4.044 0.256 1.00 96.94 94 HIS A N 1
ATOM 716 C CA . HIS A 1 94 ? -11.239 4.740 0.592 1.00 96.94 94 HIS A CA 1
ATOM 717 C C . HIS A 1 94 ? -10.390 4.962 -0.671 1.00 96.94 94 HIS A C 1
ATOM 719 O O . HIS A 1 94 ? -9.640 4.070 -1.074 1.00 96.94 94 HIS A O 1
ATOM 725 N N . PRO A 1 95 ? -10.453 6.157 -1.294 1.00 97.25 95 PRO A N 1
ATOM 726 C CA . PRO A 1 95 ? -9.796 6.426 -2.575 1.00 97.25 95 PRO A CA 1
ATOM 727 C C . PRO A 1 95 ? -8.290 6.136 -2.599 1.00 97.25 95 PRO A C 1
ATOM 729 O O . PRO A 1 95 ? -7.789 5.573 -3.569 1.00 97.25 95 PRO A O 1
ATOM 732 N N . PHE A 1 96 ? -7.561 6.456 -1.525 1.00 97.50 96 PHE A N 1
ATOM 733 C CA . PHE A 1 96 ? -6.127 6.159 -1.428 1.00 97.50 96 PHE A CA 1
ATOM 734 C C . PHE A 1 96 ? -5.841 4.648 -1.515 1.00 97.50 96 PHE A C 1
ATOM 736 O O . PHE A 1 96 ? -4.943 4.237 -2.246 1.00 97.50 96 PHE A O 1
ATOM 743 N N . LEU A 1 97 ? -6.658 3.819 -0.856 1.00 97.25 97 LEU A N 1
ATOM 744 C CA . LEU A 1 97 ? -6.545 2.362 -0.897 1.00 97.25 97 LEU A CA 1
ATOM 745 C C . LEU A 1 97 ? -6.961 1.799 -2.263 1.00 97.25 97 LEU A C 1
ATOM 747 O O . LEU A 1 97 ? -6.316 0.883 -2.765 1.00 97.25 97 LEU A O 1
ATOM 751 N N . MET A 1 98 ? -7.988 2.369 -2.903 1.00 97.88 98 MET A N 1
ATOM 752 C CA . MET A 1 98 ? -8.356 2.007 -4.278 1.00 97.88 98 MET A CA 1
ATOM 753 C C . MET A 1 98 ? -7.192 2.225 -5.242 1.00 97.88 98 MET A C 1
ATOM 755 O O . MET A 1 98 ? -6.854 1.342 -6.028 1.00 97.88 98 MET A O 1
ATOM 759 N N . HIS A 1 99 ? -6.539 3.384 -5.164 1.00 98.00 99 HIS A N 1
ATOM 760 C CA . HIS A 1 99 ? -5.369 3.663 -5.986 1.00 98.00 99 HIS A CA 1
ATOM 761 C C . HIS A 1 99 ? -4.201 2.713 -5.670 1.00 98.00 99 HIS A C 1
ATOM 763 O O . HIS A 1 99 ? -3.538 2.265 -6.603 1.00 98.00 99 HIS A O 1
ATOM 769 N N . ALA A 1 100 ? -3.991 2.324 -4.409 1.00 95.50 100 ALA A N 1
ATOM 770 C CA . ALA A 1 100 ? -3.002 1.302 -4.055 1.00 95.50 100 ALA A CA 1
ATOM 771 C C . ALA A 1 100 ? -3.315 -0.064 -4.696 1.00 95.50 100 ALA A C 1
ATOM 773 O O . ALA A 1 100 ? -2.440 -0.677 -5.306 1.00 95.50 100 ALA A O 1
ATOM 774 N N . ALA A 1 101 ? -4.572 -0.511 -4.620 1.00 95.19 101 ALA A N 1
ATOM 775 C CA . ALA A 1 101 ? -5.017 -1.779 -5.193 1.00 95.19 101 ALA A CA 1
ATOM 776 C C . ALA A 1 101 ? -4.891 -1.796 -6.726 1.00 95.19 101 ALA A C 1
ATOM 778 O O . ALA A 1 101 ? -4.412 -2.772 -7.300 1.00 95.19 101 ALA A O 1
ATOM 779 N N . LEU A 1 102 ? -5.254 -0.699 -7.398 1.00 94.50 102 LEU A N 1
ATOM 780 C CA . LEU A 1 102 ? -5.119 -0.561 -8.852 1.00 94.50 102 LEU A CA 1
ATOM 781 C C . LEU A 1 102 ? -3.654 -0.492 -9.300 1.00 94.50 102 LEU A C 1
ATOM 783 O O . LEU A 1 102 ? -3.306 -1.059 -10.336 1.00 94.50 102 LEU A O 1
ATOM 787 N N . ALA A 1 103 ? -2.788 0.171 -8.528 1.00 93.31 103 ALA A N 1
ATOM 788 C CA . ALA A 1 103 ? -1.350 0.159 -8.775 1.00 93.31 103 ALA A CA 1
ATOM 789 C C . ALA A 1 103 ? -0.786 -1.261 -8.639 1.00 93.31 103 ALA A C 1
ATOM 791 O O . ALA A 1 103 ? -0.084 -1.717 -9.535 1.00 93.31 103 ALA A O 1
ATOM 792 N N . MET A 1 104 ? -1.162 -1.986 -7.581 1.00 90.94 104 MET A N 1
ATOM 793 C CA . MET A 1 104 ? -0.748 -3.373 -7.357 1.00 90.94 104 MET A CA 1
ATOM 794 C C . MET A 1 104 ? -1.227 -4.308 -8.470 1.00 90.94 104 MET A C 1
ATOM 796 O O . MET A 1 104 ? -0.440 -5.115 -8.959 1.00 90.94 104 MET A O 1
ATOM 800 N N . ALA A 1 105 ? -2.474 -4.162 -8.923 1.00 91.06 105 ALA A N 1
ATOM 801 C CA . ALA A 1 105 ? -2.993 -4.904 -10.068 1.00 91.06 105 ALA A CA 1
ATOM 802 C C . ALA A 1 105 ? -2.185 -4.605 -11.341 1.00 91.06 105 ALA A C 1
ATOM 804 O O . ALA A 1 105 ? -1.762 -5.528 -12.024 1.00 91.06 105 ALA A O 1
ATOM 805 N N . ALA A 1 106 ? -1.875 -3.334 -11.622 1.00 89.81 106 ALA A N 1
ATOM 806 C CA . ALA A 1 106 ? -1.048 -2.961 -12.772 1.00 89.81 106 ALA A CA 1
ATOM 807 C C . ALA A 1 106 ? 0.397 -3.495 -12.675 1.00 89.81 106 ALA A C 1
ATOM 809 O O . ALA A 1 106 ? 0.975 -3.896 -13.686 1.00 89.81 106 ALA A O 1
ATOM 810 N N . THR A 1 107 ? 0.983 -3.519 -11.474 1.00 86.88 107 THR A N 1
ATOM 811 C CA . THR A 1 107 ? 2.294 -4.127 -11.198 1.00 86.88 107 THR A CA 1
ATOM 812 C C . THR A 1 107 ? 2.262 -5.644 -11.408 1.00 86.88 107 THR A C 1
ATOM 814 O O . THR A 1 107 ? 3.186 -6.202 -11.997 1.00 86.88 107 THR A O 1
ATOM 817 N N . HIS A 1 108 ? 1.189 -6.310 -10.983 1.00 85.56 108 HIS A N 1
ATOM 818 C CA . HIS A 1 108 ? 0.995 -7.746 -11.173 1.00 85.56 108 HIS A CA 1
ATOM 819 C C . HIS A 1 108 ? 0.746 -8.106 -12.646 1.00 85.56 108 HIS A C 1
ATOM 821 O O . HIS A 1 108 ? 1.371 -9.025 -13.168 1.00 85.56 108 HIS A O 1
ATOM 827 N N . ASP A 1 109 ? -0.076 -7.334 -13.360 1.00 83.88 109 ASP A N 1
ATOM 828 C CA . ASP A 1 109 ? -0.280 -7.476 -14.807 1.00 83.88 109 ASP A CA 1
ATOM 829 C C . ASP A 1 109 ? 1.040 -7.309 -15.568 1.00 83.88 109 ASP A C 1
ATOM 831 O O . ASP A 1 109 ? 1.314 -8.044 -16.513 1.00 83.88 109 ASP A O 1
ATOM 835 N N . ARG A 1 110 ? 1.894 -6.366 -15.145 1.00 83.81 110 ARG A N 1
ATOM 836 C CA . ARG A 1 110 ? 3.245 -6.191 -15.694 1.00 83.81 110 ARG A CA 1
ATOM 837 C C . ARG A 1 110 ? 4.115 -7.429 -15.457 1.00 83.81 110 ARG A C 1
ATOM 839 O O . ARG A 1 110 ? 4.864 -7.807 -16.355 1.00 83.81 110 ARG A O 1
ATOM 846 N N . TYR A 1 111 ? 4.015 -8.041 -14.278 1.00 80.19 111 TYR A N 1
ATOM 847 C CA . TYR A 1 111 ? 4.745 -9.260 -13.928 1.00 80.19 111 TYR A CA 1
ATOM 848 C C . TYR A 1 111 ? 4.286 -10.471 -14.759 1.00 80.19 111 TYR A C 1
ATOM 850 O O . TYR A 1 111 ? 5.123 -11.183 -15.305 1.00 80.19 111 TYR A O 1
ATOM 858 N N . LEU A 1 112 ? 2.972 -10.669 -14.922 1.00 80.19 112 LEU A N 1
ATOM 859 C CA . LEU A 1 112 ? 2.407 -11.786 -15.693 1.00 80.19 112 LEU A CA 1
ATOM 860 C C . LEU A 1 112 ? 2.454 -11.580 -17.215 1.00 80.19 112 LEU A C 1
ATOM 862 O O . LEU A 1 112 ? 2.485 -12.541 -17.980 1.00 80.19 112 LEU A O 1
ATOM 866 N N . GLY A 1 113 ? 2.387 -10.327 -17.663 1.00 70.75 113 GLY A N 1
ATOM 867 C CA . GLY A 1 113 ? 1.941 -9.989 -19.007 1.00 70.75 113 GLY A CA 1
ATOM 868 C C . GLY A 1 113 ? 2.948 -10.194 -20.131 1.00 70.75 113 GLY A C 1
ATOM 869 O O . GLY A 1 113 ? 2.509 -10.320 -21.267 1.00 70.75 113 GLY A O 1
ATOM 870 N N . THR A 1 114 ? 4.270 -10.211 -19.913 1.00 57.75 114 THR A N 1
ATOM 871 C CA . THR A 1 114 ? 5.203 -10.317 -21.058 1.00 57.75 114 THR A CA 1
ATOM 872 C C . THR A 1 114 ? 6.633 -10.752 -20.739 1.00 57.75 114 THR A C 1
ATOM 874 O O . THR A 1 114 ? 7.228 -10.401 -19.729 1.00 57.75 114 THR A O 1
ATOM 877 N N . THR A 1 115 ? 7.230 -11.366 -21.764 1.00 57.69 115 THR A N 1
ATOM 878 C CA . THR A 1 115 ? 8.651 -11.638 -22.043 1.00 57.69 115 THR A CA 1
ATOM 879 C C . THR A 1 115 ? 9.608 -10.427 -22.014 1.00 57.69 115 THR A C 1
ATOM 881 O O . THR A 1 115 ? 10.759 -10.594 -22.404 1.00 57.69 115 THR A O 1
ATOM 884 N N . GLN A 1 116 ? 9.168 -9.227 -21.599 1.00 57.12 116 GLN A N 1
ATOM 885 C CA . GLN A 1 116 ? 9.989 -8.092 -21.125 1.00 57.12 116 GLN A CA 1
ATOM 886 C C . GLN A 1 116 ? 9.111 -6.848 -20.869 1.00 57.12 116 GLN A C 1
ATOM 888 O O . GLN A 1 116 ? 8.690 -6.185 -21.820 1.00 57.12 116 GLN A O 1
ATOM 893 N N . PRO A 1 117 ? 8.941 -6.457 -19.596 1.00 56.59 117 PRO A N 1
ATOM 894 C CA . PRO A 1 117 ? 8.873 -5.038 -19.257 1.00 56.59 117 PRO A CA 1
ATOM 895 C C . PRO A 1 117 ? 9.722 -4.731 -18.010 1.00 56.59 117 PRO A C 1
ATOM 897 O O . PRO A 1 117 ? 9.325 -4.997 -16.879 1.00 56.59 117 PRO A O 1
ATOM 900 N N . ARG A 1 118 ? 10.904 -4.132 -18.211 1.00 63.25 118 ARG A N 1
ATOM 901 C CA . ARG A 1 118 ? 11.812 -3.740 -17.114 1.00 63.25 118 ARG A CA 1
ATOM 902 C C . ARG A 1 118 ? 11.359 -2.502 -16.329 1.00 63.25 118 ARG A C 1
ATOM 904 O O . ARG A 1 118 ? 11.847 -2.280 -15.235 1.00 63.25 118 ARG A O 1
ATOM 911 N N . ARG A 1 119 ? 10.441 -1.690 -16.869 1.00 73.31 119 ARG A N 1
ATOM 912 C CA . ARG A 1 119 ? 10.057 -0.385 -16.298 1.00 73.31 119 ARG A CA 1
ATOM 913 C C . ARG A 1 119 ? 8.576 -0.327 -15.918 1.00 73.31 119 ARG A C 1
ATOM 915 O O . ARG A 1 119 ? 7.745 -0.983 -16.550 1.00 73.31 119 ARG A O 1
ATOM 922 N N . ARG A 1 120 ? 8.248 0.503 -14.918 1.00 79.06 120 ARG A N 1
ATOM 923 C CA . ARG A 1 120 ? 6.866 0.764 -14.483 1.00 79.06 120 ARG A CA 1
ATOM 924 C C . ARG A 1 120 ? 5.998 1.273 -15.631 1.00 79.06 120 ARG A C 1
ATOM 926 O O . ARG A 1 120 ? 6.413 2.151 -16.390 1.00 79.06 120 ARG A O 1
ATOM 933 N N . THR A 1 121 ? 4.762 0.789 -15.716 1.00 84.69 121 THR A N 1
ATOM 934 C CA . THR A 1 121 ? 3.799 1.280 -16.718 1.00 84.69 121 THR A CA 1
ATOM 935 C C . THR A 1 121 ? 3.255 2.665 -16.346 1.00 84.69 121 THR A C 1
ATOM 937 O O . THR A 1 121 ? 3.244 3.042 -15.176 1.00 84.69 121 THR A O 1
ATOM 940 N N . LEU A 1 122 ? 2.729 3.421 -17.321 1.00 87.94 122 LEU A N 1
ATOM 941 C CA . LEU A 1 122 ? 2.048 4.698 -17.042 1.00 87.94 122 LEU A CA 1
ATOM 942 C C . LEU A 1 122 ? 0.853 4.525 -16.091 1.00 87.94 122 LEU A C 1
ATOM 944 O O . LEU A 1 122 ? 0.596 5.389 -15.258 1.00 87.94 122 LEU A O 1
ATOM 948 N N . ARG A 1 123 ? 0.140 3.396 -16.195 1.00 88.12 123 ARG A N 1
ATOM 949 C CA . ARG A 1 123 ? -0.987 3.061 -15.317 1.00 88.12 123 ARG A CA 1
ATOM 950 C C . ARG A 1 123 ? -0.518 2.850 -13.875 1.00 88.12 123 ARG A C 1
ATOM 952 O O . ARG A 1 123 ? -1.098 3.428 -12.961 1.00 88.12 123 ARG A O 1
ATOM 959 N N . GLU A 1 124 ? 0.543 2.067 -13.689 1.00 89.56 124 GLU A N 1
ATOM 960 C CA . GLU A 1 124 ? 1.177 1.831 -12.386 1.00 89.56 124 GLU A CA 1
ATOM 961 C C . GLU A 1 124 ? 1.638 3.144 -11.748 1.00 89.56 124 GLU A C 1
ATOM 963 O O . GLU A 1 124 ? 1.301 3.415 -10.597 1.00 89.56 124 GLU A O 1
ATOM 968 N N . GLN A 1 125 ? 2.337 3.994 -12.508 1.00 89.12 125 GLN A N 1
ATOM 969 C CA . GLN A 1 125 ? 2.807 5.295 -12.027 1.00 89.12 125 GLN A CA 1
ATOM 970 C C . GLN A 1 125 ? 1.640 6.202 -11.627 1.00 89.12 125 GLN A C 1
ATOM 972 O O . GLN A 1 125 ? 1.632 6.728 -10.519 1.00 89.12 125 GLN A O 1
ATOM 977 N N . TYR A 1 126 ? 0.620 6.327 -12.482 1.00 93.12 126 TYR A N 1
ATOM 978 C CA . TYR A 1 126 ? -0.553 7.157 -12.209 1.00 93.12 126 TYR A CA 1
ATOM 979 C C . TYR A 1 126 ? -1.242 6.770 -10.897 1.00 93.12 126 TYR A C 1
ATOM 981 O O . TYR A 1 126 ? -1.441 7.619 -10.025 1.00 93.12 126 TYR A O 1
ATOM 989 N N . HIS A 1 127 ? -1.580 5.488 -10.727 1.00 96.44 127 HIS A N 1
ATOM 990 C CA . HIS A 1 127 ? -2.257 5.040 -9.514 1.00 96.44 127 HIS A CA 1
ATOM 991 C C . HIS A 1 127 ? -1.339 5.112 -8.287 1.00 96.44 127 HIS A C 1
ATOM 993 O O . HIS A 1 127 ? -1.809 5.511 -7.226 1.00 96.44 127 HIS A O 1
ATOM 999 N N . SER A 1 128 ? -0.037 4.844 -8.429 1.00 92.31 128 SER A N 1
ATOM 1000 C CA . SER A 1 128 ? 0.927 5.002 -7.331 1.00 92.31 128 SER A CA 1
ATOM 1001 C C . SER A 1 128 ? 1.013 6.455 -6.855 1.00 92.31 128 SER A C 1
ATOM 1003 O O . SER A 1 128 ? 0.917 6.716 -5.657 1.00 92.31 128 SER A O 1
ATOM 1005 N N . THR A 1 129 ? 1.119 7.421 -7.772 1.00 94.00 129 THR A N 1
ATOM 1006 C CA . THR A 1 129 ? 1.160 8.847 -7.419 1.00 94.00 129 THR A CA 1
ATOM 1007 C C . THR A 1 129 ? -0.132 9.290 -6.740 1.00 94.00 129 THR A C 1
ATOM 1009 O O . THR A 1 129 ? -0.075 9.903 -5.678 1.00 94.00 129 THR A O 1
ATOM 1012 N N . GLN A 1 130 ? -1.298 8.941 -7.297 1.00 97.56 130 GLN A N 1
ATOM 1013 C CA . GLN A 1 130 ? -2.589 9.282 -6.687 1.00 97.56 130 GLN A CA 1
ATOM 1014 C C . GLN A 1 130 ? -2.752 8.657 -5.295 1.00 97.56 130 GLN A C 1
ATOM 1016 O O . GLN A 1 130 ? -3.196 9.337 -4.370 1.00 97.56 130 GLN A O 1
ATOM 1021 N N . CYS A 1 131 ? -2.338 7.396 -5.125 1.00 97.06 131 CYS A N 1
ATOM 1022 C CA . CYS A 1 131 ? -2.306 6.724 -3.829 1.00 97.06 131 CYS A CA 1
ATOM 1023 C C . CYS A 1 131 ? -1.497 7.538 -2.819 1.00 97.06 131 CYS A C 1
ATOM 1025 O O . CYS A 1 131 ? -2.027 7.900 -1.775 1.00 97.06 131 CYS A O 1
ATOM 1027 N N . ILE A 1 132 ? -0.240 7.864 -3.135 1.00 94.06 132 ILE A N 1
ATOM 1028 C CA . ILE A 1 132 ? 0.659 8.596 -2.231 1.00 94.06 132 ILE A CA 1
ATOM 1029 C C . ILE A 1 132 ? 0.089 9.976 -1.888 1.00 94.06 132 ILE A C 1
ATOM 1031 O O . ILE A 1 132 ? 0.080 10.361 -0.720 1.00 94.06 132 ILE A O 1
ATOM 1035 N N . THR A 1 133 ? -0.428 10.715 -2.873 1.00 96.38 133 THR A N 1
ATOM 1036 C CA . THR A 1 133 ? -1.019 12.040 -2.643 1.00 96.38 133 THR A CA 1
ATOM 1037 C C . THR A 1 133 ? -2.210 11.972 -1.688 1.00 96.38 133 THR A C 1
ATOM 1039 O O . THR A 1 133 ? -2.231 12.693 -0.692 1.00 96.38 133 THR A O 1
ATOM 1042 N N . LEU A 1 134 ? -3.177 11.091 -1.953 1.00 97.81 134 LEU A N 1
ATOM 1043 C CA . LEU A 1 134 ? -4.381 10.952 -1.128 1.00 97.81 134 LEU A CA 1
ATOM 1044 C C . LEU A 1 134 ? -4.061 10.373 0.256 1.00 97.81 134 LEU A C 1
ATOM 1046 O O . LEU A 1 134 ? -4.660 10.770 1.253 1.00 97.81 134 LEU A O 1
ATOM 1050 N N . PHE A 1 135 ? -3.099 9.456 0.330 1.00 96.56 135 PHE A N 1
ATOM 1051 C CA . PHE A 1 135 ? -2.633 8.872 1.582 1.00 96.56 135 PHE A CA 1
ATOM 1052 C C . PHE A 1 135 ? -1.966 9.921 2.478 1.00 96.56 135 PHE A C 1
ATOM 1054 O O . PHE A 1 135 ? -2.310 10.032 3.652 1.00 96.56 135 PHE A O 1
ATOM 1061 N N . ASN A 1 136 ? -1.092 10.760 1.914 1.00 94.81 136 ASN A N 1
ATOM 1062 C CA . ASN A 1 136 ? -0.459 11.862 2.641 1.00 94.81 136 ASN A CA 1
ATOM 1063 C C . ASN A 1 136 ? -1.475 12.911 3.103 1.00 94.81 136 ASN A C 1
ATOM 1065 O O . ASN A 1 136 ? -1.393 13.382 4.237 1.00 94.81 136 ASN A O 1
ATOM 1069 N N . GLN A 1 137 ? -2.458 13.251 2.263 1.00 96.25 137 GLN A N 1
ATOM 1070 C CA . GLN A 1 137 ? -3.570 14.116 2.668 1.00 96.25 137 GLN A CA 1
ATOM 1071 C C . GLN A 1 137 ? -4.316 13.515 3.860 1.00 96.25 137 GLN A C 1
ATOM 1073 O O . GLN A 1 137 ? -4.538 14.200 4.853 1.00 96.25 137 GLN A O 1
ATOM 1078 N N . LYS A 1 138 ? -4.622 12.213 3.807 1.00 95.31 138 LYS A N 1
ATOM 1079 C CA . LYS A 1 138 ? -5.342 11.535 4.883 1.00 95.31 138 LYS A CA 1
ATOM 1080 C C . LYS A 1 138 ? -4.555 11.481 6.195 1.00 95.31 138 LYS A C 1
ATOM 1082 O O . LYS A 1 138 ? -5.145 11.651 7.256 1.00 95.31 138 LYS A O 1
ATOM 1087 N N . LEU A 1 139 ? -3.243 11.262 6.125 1.00 94.50 139 LEU A N 1
ATOM 1088 C CA . LEU A 1 139 ? -2.346 11.258 7.287 1.00 94.50 139 LEU A CA 1
ATOM 1089 C C . LEU A 1 139 ? -2.075 12.658 7.858 1.00 94.50 139 LEU A C 1
ATOM 1091 O O . LEU A 1 139 ? -1.609 12.769 8.989 1.00 94.50 139 LEU A O 1
ATOM 1095 N N . SER A 1 140 ? -2.371 13.717 7.102 1.00 95.25 140 SER A N 1
ATOM 1096 C CA . SER A 1 140 ? -2.264 15.102 7.578 1.00 95.25 140 SER A CA 1
ATOM 1097 C C . SER A 1 140 ? -3.450 15.518 8.461 1.00 95.25 140 SER A C 1
ATOM 1099 O O . SER A 1 140 ? -3.419 16.583 9.075 1.00 95.25 140 SER A O 1
ATOM 1101 N N . GLU A 1 141 ? -4.491 14.686 8.542 1.00 93.81 141 GLU A N 1
ATOM 1102 C CA . GLU A 1 141 ? -5.677 14.889 9.373 1.00 93.81 141 GLU A CA 1
ATOM 1103 C C . GLU A 1 141 ? -5.692 13.919 10.570 1.00 93.81 141 GLU A C 1
ATOM 1105 O O . GLU A 1 141 ? -5.073 12.852 10.521 1.00 93.81 141 GLU A O 1
ATOM 1110 N N . PRO A 1 142 ? -6.441 14.222 11.649 1.00 94.38 142 PRO A N 1
ATOM 1111 C CA . PRO A 1 142 ? -6.653 13.272 12.736 1.00 94.38 142 PRO A CA 1
ATOM 1112 C C . PRO A 1 142 ? -7.233 11.939 12.239 1.00 94.38 142 PRO A C 1
ATOM 1114 O O . PRO A 1 142 ? -8.275 11.884 11.580 1.00 94.38 142 PRO A O 1
ATOM 1117 N N . VAL A 1 143 ? -6.567 10.843 12.596 1.00 93.31 143 VAL A N 1
ATOM 1118 C CA . VAL A 1 143 ? -6.929 9.491 12.154 1.00 93.31 143 VAL A CA 1
ATOM 1119 C C . VAL A 1 143 ? -8.121 8.977 12.953 1.00 93.31 143 VAL A C 1
ATOM 1121 O O . VAL A 1 143 ? -8.047 8.814 14.172 1.00 93.31 143 VAL A O 1
ATOM 1124 N N . ARG A 1 144 ? -9.230 8.690 12.263 1.00 92.88 144 ARG A N 1
ATOM 1125 C CA . ARG A 1 144 ? -10.432 8.105 12.875 1.00 92.88 144 ARG A CA 1
ATOM 1126 C C . ARG A 1 144 ? -10.310 6.586 12.934 1.00 92.88 144 ARG A C 1
ATOM 1128 O O . ARG A 1 144 ? -9.584 5.980 12.151 1.00 92.88 144 ARG A O 1
ATOM 1135 N N . LEU A 1 145 ? -11.090 5.963 13.817 1.00 90.94 145 LEU A N 1
ATOM 1136 C CA . LEU A 1 145 ? -11.080 4.508 14.018 1.00 90.94 145 LEU A CA 1
ATOM 1137 C C . LEU A 1 145 ? -11.339 3.728 12.719 1.00 90.94 145 LEU A C 1
ATOM 1139 O O . LEU A 1 145 ? -10.593 2.810 12.403 1.00 90.94 145 LEU A O 1
ATOM 1143 N N . GLN A 1 146 ? -12.326 4.155 11.928 1.00 92.19 146 GLN A N 1
ATOM 1144 C CA . GLN A 1 146 ? -12.682 3.519 10.651 1.00 92.19 146 GLN A CA 1
ATOM 1145 C C . GLN A 1 146 ? -11.582 3.588 9.580 1.00 92.19 146 GLN A C 1
ATOM 1147 O O . GLN A 1 146 ? -11.590 2.798 8.643 1.00 92.19 146 GLN A O 1
ATOM 1152 N N . ASP A 1 147 ? -10.651 4.539 9.699 1.00 94.19 147 ASP A N 1
ATOM 1153 C CA . ASP A 1 147 ? -9.609 4.751 8.697 1.00 94.19 147 ASP A CA 1
ATOM 1154 C C . ASP A 1 147 ? -8.377 3.858 8.975 1.00 94.19 147 ASP A C 1
ATOM 1156 O O . ASP A 1 147 ? -7.503 3.738 8.121 1.00 94.19 147 ASP A O 1
ATOM 1160 N N . ARG A 1 148 ? -8.300 3.197 10.143 1.00 95.50 148 ARG A N 1
ATOM 1161 C CA . ARG A 1 148 ? -7.118 2.444 10.607 1.00 95.50 148 ARG A CA 1
ATOM 1162 C C . ARG A 1 148 ? -6.742 1.265 9.708 1.00 95.50 148 ARG A C 1
ATOM 1164 O O . ARG A 1 148 ? -5.600 1.188 9.261 1.00 95.50 148 ARG A O 1
ATOM 1171 N N . ASP A 1 149 ? -7.692 0.383 9.403 1.00 95.69 149 ASP A N 1
ATOM 1172 C CA . ASP A 1 149 ? -7.441 -0.775 8.530 1.00 95.69 149 ASP A CA 1
ATOM 1173 C C . ASP A 1 149 ? -7.124 -0.377 7.086 1.00 95.69 149 ASP A C 1
ATOM 1175 O O . ASP A 1 149 ? -6.140 -0.886 6.542 1.00 95.69 149 ASP A O 1
ATOM 1179 N N . PRO A 1 150 ? -7.855 0.569 6.463 1.00 96.62 150 PRO A N 1
ATOM 1180 C CA . PRO A 1 150 ? -7.472 1.092 5.159 1.00 96.62 150 PRO A CA 1
ATOM 1181 C C . PRO A 1 150 ? -6.064 1.694 5.131 1.00 96.62 150 PRO A C 1
ATOM 1183 O O . PRO A 1 150 ? -5.324 1.481 4.168 1.00 96.62 150 PRO A O 1
ATOM 1186 N N . LEU A 1 151 ? -5.675 2.437 6.175 1.00 96.50 151 LEU A N 1
ATOM 1187 C CA . LEU A 1 151 ? -4.339 3.025 6.278 1.00 96.50 151 LEU A CA 1
ATOM 1188 C C . LEU A 1 151 ? -3.259 1.942 6.377 1.00 96.50 151 LEU A C 1
ATOM 1190 O O . LEU A 1 151 ? -2.248 2.029 5.678 1.00 96.50 151 LEU A O 1
ATOM 1194 N N . TRP A 1 152 ? -3.487 0.903 7.187 1.00 95.56 152 TRP A N 1
ATOM 1195 C CA . TRP A 1 152 ? -2.569 -0.232 7.289 1.00 95.56 152 TRP A CA 1
ATOM 1196 C C . TRP A 1 152 ? -2.436 -0.991 5.965 1.00 95.56 152 TRP A C 1
ATOM 1198 O O . TRP A 1 152 ? -1.320 -1.222 5.497 1.00 95.56 152 TRP A O 1
ATOM 1208 N N . ALA A 1 153 ? -3.564 -1.318 5.327 1.00 94.56 153 ALA A N 1
ATOM 1209 C CA . ALA A 1 153 ? -3.594 -1.990 4.030 1.00 94.56 153 ALA A CA 1
ATOM 1210 C C . ALA A 1 153 ? -2.805 -1.201 2.976 1.00 94.56 153 ALA A C 1
ATOM 1212 O O . ALA A 1 153 ? -1.969 -1.756 2.266 1.00 94.56 153 ALA A O 1
ATOM 1213 N N . THR A 1 154 ? -3.019 0.115 2.924 1.00 95.69 154 THR A N 1
ATOM 1214 C CA . THR A 1 154 ? -2.331 1.007 1.983 1.00 95.69 154 THR A CA 1
ATOM 1215 C C . THR A 1 154 ? -0.828 1.037 2.241 1.00 95.69 154 THR A C 1
ATOM 1217 O O . THR A 1 154 ? -0.046 0.917 1.302 1.00 95.69 154 THR A O 1
ATOM 1220 N N . ALA A 1 155 ? -0.404 1.132 3.504 1.00 93.00 155 ALA A N 1
ATOM 1221 C CA . ALA A 1 155 ? 1.010 1.107 3.874 1.00 93.00 155 ALA A CA 1
ATOM 1222 C C . ALA A 1 155 ? 1.691 -0.216 3.483 1.00 93.00 155 ALA A C 1
ATOM 1224 O O . ALA A 1 155 ? 2.812 -0.218 2.970 1.00 93.00 155 ALA A O 1
ATOM 1225 N N . ALA A 1 156 ? 1.007 -1.346 3.689 1.00 90.75 156 ALA A N 1
ATOM 1226 C CA . ALA A 1 156 ? 1.492 -2.659 3.281 1.00 90.75 156 ALA A CA 1
ATOM 1227 C C . ALA A 1 156 ? 1.609 -2.776 1.751 1.00 90.75 156 ALA A C 1
ATOM 1229 O O . ALA A 1 156 ? 2.638 -3.234 1.254 1.00 90.75 156 ALA A O 1
ATOM 1230 N N . MET A 1 157 ? 0.607 -2.299 1.006 1.00 91.25 157 MET A N 1
ATOM 1231 C CA . MET A 1 157 ? 0.632 -2.276 -0.458 1.00 91.25 157 MET A CA 1
ATOM 1232 C C . MET A 1 157 ? 1.733 -1.362 -1.010 1.00 91.25 157 MET A C 1
ATOM 1234 O O . MET A 1 157 ? 2.441 -1.761 -1.929 1.00 91.25 157 MET A O 1
ATOM 1238 N N . LEU A 1 158 ? 1.935 -0.172 -0.433 1.00 90.50 158 LEU A N 1
ATOM 1239 C CA . LEU A 1 158 ? 3.014 0.745 -0.823 1.00 90.50 158 LEU A CA 1
ATOM 1240 C C . LEU A 1 158 ? 4.402 0.139 -0.592 1.00 90.50 158 LEU A C 1
ATOM 1242 O O . LEU A 1 158 ? 5.284 0.315 -1.429 1.00 90.50 158 LEU A O 1
ATOM 1246 N N . ALA A 1 159 ? 4.589 -0.621 0.491 1.00 87.44 159 ALA A N 1
ATOM 1247 C CA . ALA A 1 159 ? 5.833 -1.351 0.721 1.00 87.44 159 ALA A CA 1
ATOM 1248 C C . ALA A 1 159 ? 6.091 -2.395 -0.380 1.00 87.44 159 ALA A C 1
ATOM 1250 O O . ALA A 1 159 ? 7.203 -2.476 -0.897 1.00 87.44 159 ALA A O 1
ATOM 1251 N N . ILE A 1 160 ? 5.060 -3.142 -0.794 1.00 85.81 160 ILE A N 1
ATOM 1252 C CA . ILE A 1 160 ? 5.160 -4.106 -1.901 1.00 85.81 160 ILE A CA 1
ATOM 1253 C C . ILE A 1 160 ? 5.468 -3.387 -3.224 1.00 85.81 160 ILE A C 1
ATOM 1255 O O . ILE A 1 160 ? 6.359 -3.799 -3.964 1.00 85.81 160 ILE A O 1
ATOM 1259 N N . LEU A 1 161 ? 4.776 -2.283 -3.516 1.00 85.56 161 LEU A N 1
ATOM 1260 C CA . LEU A 1 161 ? 4.988 -1.482 -4.728 1.00 85.56 161 LEU A CA 1
ATOM 1261 C C . LEU A 1 161 ? 6.390 -0.861 -4.802 1.00 85.56 161 LEU A C 1
ATOM 1263 O O . LEU A 1 161 ? 6.929 -0.688 -5.899 1.00 85.56 161 LEU A O 1
ATOM 1267 N N . ALA A 1 162 ? 6.980 -0.524 -3.654 1.00 83.12 162 ALA A N 1
ATOM 1268 C CA . ALA A 1 162 ? 8.342 -0.013 -3.573 1.00 83.12 162 ALA A CA 1
ATOM 1269 C C . ALA A 1 162 ? 9.364 -1.087 -3.959 1.00 83.12 162 ALA A C 1
ATOM 1271 O O . ALA A 1 162 ? 10.199 -0.848 -4.826 1.00 83.12 162 ALA A O 1
ATOM 1272 N N . VAL A 1 163 ? 9.251 -2.291 -3.387 1.00 78.50 163 VAL A N 1
ATOM 1273 C CA . VAL A 1 163 ? 10.188 -3.392 -3.679 1.00 78.50 163 VAL A CA 1
ATOM 1274 C C . VAL A 1 163 ? 9.969 -4.021 -5.058 1.00 78.50 163 VAL A C 1
ATOM 1276 O O . VAL A 1 163 ? 10.885 -4.603 -5.626 1.00 78.50 163 VAL A O 1
ATOM 1279 N N . SER A 1 164 ? 8.774 -3.868 -5.633 1.00 79.56 164 SER A N 1
ATOM 1280 C CA . SER A 1 164 ? 8.425 -4.396 -6.963 1.00 79.56 164 SER A CA 1
ATOM 1281 C C . SER A 1 164 ? 8.864 -3.489 -8.124 1.00 79.56 164 SER A C 1
ATOM 1283 O O . SER A 1 164 ? 8.538 -3.755 -9.287 1.00 79.56 164 SER A O 1
ATOM 1285 N N . SER A 1 165 ? 9.571 -2.397 -7.823 1.00 71.62 165 SER A N 1
ATOM 1286 C CA . SER A 1 165 ? 9.996 -1.386 -8.786 1.00 71.62 165 SER A CA 1
ATOM 1287 C C . SER A 1 165 ? 11.502 -1.191 -8.776 1.00 71.62 165 SER A C 1
ATOM 1289 O O . SER A 1 165 ? 12.018 -0.187 -8.286 1.00 71.62 165 SER A O 1
ATOM 1291 N N . VAL A 1 166 ? 12.204 -2.140 -9.380 1.00 68.88 166 VAL A N 1
ATOM 1292 C CA . VAL A 1 166 ? 13.614 -1.963 -9.716 1.00 68.88 166 VAL A CA 1
ATOM 1293 C C . VAL A 1 166 ? 13.676 -1.306 -11.090 1.00 68.88 166 VAL A C 1
ATOM 1295 O O . VAL A 1 166 ? 13.323 -1.923 -12.090 1.00 68.88 166 VAL A O 1
ATOM 1298 N N . GLU A 1 167 ? 14.068 -0.034 -11.134 1.00 64.94 167 GLU A N 1
ATOM 1299 C CA . GLU A 1 167 ? 14.181 0.732 -12.387 1.00 64.94 167 GLU A CA 1
ATOM 1300 C C . GLU A 1 167 ? 15.526 0.513 -13.105 1.00 64.94 167 GLU A C 1
ATOM 1302 O O . GLU A 1 167 ? 15.732 1.034 -14.202 1.00 64.94 167 GLU A O 1
ATOM 1307 N N . ALA A 1 168 ? 16.425 -0.281 -12.515 1.00 65.62 168 ALA A N 1
ATOM 1308 C CA . ALA A 1 168 ? 17.743 -0.566 -13.062 1.00 65.62 168 ALA A CA 1
ATOM 1309 C C . ALA A 1 168 ? 17.675 -1.429 -14.334 1.00 65.62 168 ALA A C 1
ATOM 1311 O O . ALA A 1 168 ? 16.983 -2.451 -14.403 1.00 65.62 168 ALA A O 1
ATOM 1312 N N . GLU A 1 169 ? 18.422 -1.021 -15.361 1.00 65.44 169 GLU A N 1
ATOM 1313 C CA . GLU A 1 169 ? 18.492 -1.738 -16.638 1.00 65.44 169 GLU A CA 1
ATOM 1314 C C . GLU A 1 169 ? 19.576 -2.818 -16.651 1.00 65.44 169 GLU A C 1
ATOM 1316 O O . GLU A 1 169 ? 19.506 -3.763 -17.441 1.00 65.44 169 GLU A O 1
ATOM 1321 N N . SER A 1 170 ? 20.551 -2.716 -15.759 1.00 68.62 170 SER A N 1
ATOM 1322 C CA . SER A 1 170 ? 21.600 -3.704 -15.548 1.00 68.62 170 SER A CA 1
ATOM 1323 C C . SER A 1 170 ? 21.822 -3.938 -14.052 1.00 68.62 170 SER A C 1
ATOM 1325 O O . SER A 1 170 ? 21.333 -3.186 -13.205 1.00 68.62 170 SER A O 1
ATOM 1327 N N . ILE A 1 171 ? 22.520 -5.022 -13.714 1.00 69.81 171 ILE A N 1
ATOM 1328 C CA . ILE A 1 171 ? 22.858 -5.333 -12.316 1.00 69.81 171 ILE A CA 1
ATOM 1329 C C . ILE A 1 171 ? 23.809 -4.256 -11.780 1.00 69.81 171 ILE A C 1
ATOM 1331 O O . ILE A 1 171 ? 23.722 -3.852 -10.625 1.00 69.81 171 ILE A O 1
ATOM 1335 N N . GLU A 1 172 ? 24.668 -3.756 -12.659 1.00 74.44 172 GLU A N 1
ATOM 1336 C CA . GLU A 1 172 ? 25.636 -2.700 -12.425 1.00 74.44 172 GLU A CA 1
ATOM 1337 C C . GLU A 1 172 ? 24.974 -1.341 -12.175 1.00 74.44 172 GLU A C 1
ATOM 1339 O O . GLU A 1 172 ? 25.582 -0.514 -11.516 1.00 74.44 172 GLU A O 1
ATOM 1344 N N . ASP A 1 173 ? 23.736 -1.120 -12.633 1.00 70.75 173 ASP A N 1
ATOM 1345 C CA . ASP A 1 173 ? 22.952 0.094 -12.345 1.00 70.75 173 ASP A CA 1
ATOM 1346 C C . ASP A 1 173 ? 22.133 -0.016 -11.044 1.00 70.75 173 ASP A C 1
ATOM 1348 O O . ASP A 1 173 ? 21.422 0.915 -10.676 1.00 70.75 173 ASP A O 1
ATOM 1352 N N . SER A 1 174 ? 22.174 -1.162 -10.356 1.00 72.38 174 SER A N 1
ATOM 1353 C CA . SER A 1 174 ? 21.425 -1.392 -9.115 1.00 72.38 174 SER A CA 1
ATOM 1354 C C . SER A 1 174 ? 22.298 -1.138 -7.888 1.00 72.38 174 SER A C 1
ATOM 1356 O O . SER A 1 174 ? 23.451 -1.567 -7.832 1.00 72.38 174 SER A O 1
ATOM 1358 N N . TRP A 1 175 ? 21.742 -0.522 -6.842 1.00 70.88 175 TRP A N 1
ATOM 1359 C CA . TRP A 1 175 ? 22.387 -0.500 -5.525 1.00 70.88 175 TRP A CA 1
ATOM 1360 C C . TRP A 1 175 ? 22.677 -1.934 -5.032 1.00 70.88 175 TRP A C 1
ATOM 1362 O O . TRP A 1 175 ? 21.808 -2.800 -5.173 1.00 70.88 175 TRP A O 1
ATOM 1372 N N . PRO A 1 176 ? 23.843 -2.225 -4.417 1.00 71.94 176 PRO A N 1
ATOM 1373 C CA . PRO A 1 176 ? 24.978 -1.340 -4.107 1.00 71.94 176 PRO A CA 1
ATOM 1374 C C . PRO A 1 176 ? 26.073 -1.304 -5.188 1.00 71.94 176 PRO A C 1
ATOM 1376 O O . PRO A 1 176 ? 27.150 -0.760 -4.954 1.00 71.94 176 PRO A O 1
ATOM 1379 N N . LEU A 1 177 ? 25.837 -1.943 -6.335 1.00 66.38 177 LEU A N 1
ATOM 1380 C CA . LEU A 1 177 ? 26.835 -2.169 -7.382 1.00 66.38 177 LEU A CA 1
ATOM 1381 C C . LEU A 1 177 ? 26.989 -0.985 -8.339 1.00 66.38 177 LEU A C 1
ATOM 1383 O O . LEU A 1 177 ? 28.024 -0.901 -9.001 1.00 66.38 177 LEU A O 1
ATOM 1387 N N . ALA A 1 178 ? 26.008 -0.076 -8.358 1.00 66.56 178 ALA A N 1
ATOM 1388 C CA . ALA A 1 178 ? 26.074 1.229 -9.006 1.00 66.56 178 ALA A CA 1
ATOM 1389 C C . ALA A 1 178 ? 27.406 1.919 -8.694 1.00 66.56 178 ALA A C 1
ATOM 1391 O O . ALA A 1 178 ? 27.629 2.466 -7.611 1.00 66.56 178 ALA A O 1
ATOM 1392 N N . SER A 1 179 ? 28.338 1.849 -9.646 1.00 56.59 179 SER A N 1
ATOM 1393 C CA . SER A 1 179 ? 29.660 2.433 -9.473 1.00 56.59 179 SER A CA 1
ATOM 1394 C C . SER A 1 179 ? 29.536 3.954 -9.436 1.00 56.59 179 SER A C 1
ATOM 1396 O O . SER A 1 179 ? 28.994 4.557 -10.365 1.00 56.59 179 SER A O 1
ATOM 1398 N N . VAL A 1 180 ? 30.086 4.587 -8.399 1.00 55.97 180 VAL A N 1
ATOM 1399 C CA . VAL A 1 180 ? 30.286 6.041 -8.369 1.00 55.97 180 VAL A CA 1
ATOM 1400 C C . VAL A 1 180 ? 31.320 6.379 -9.447 1.00 55.97 180 VAL A C 1
ATOM 1402 O O . VAL A 1 180 ? 32.524 6.277 -9.215 1.00 55.97 180 VAL A O 1
ATOM 1405 N N . SER A 1 181 ? 30.870 6.699 -10.663 1.00 46.78 181 SER A N 1
ATOM 1406 C CA . SER A 1 181 ? 31.775 7.039 -11.765 1.00 46.78 181 SER A CA 1
ATOM 1407 C C . SER A 1 181 ? 32.559 8.318 -11.425 1.00 46.78 181 SER A C 1
ATOM 1409 O O . SER A 1 181 ? 31.938 9.362 -11.210 1.00 46.78 181 SER A O 1
ATOM 1411 N N . PRO A 1 182 ? 33.909 8.301 -11.419 1.00 49.59 182 PRO A N 1
ATOM 1412 C CA . PRO A 1 182 ? 34.732 9.463 -11.060 1.00 49.59 182 PRO A CA 1
ATOM 1413 C C . PRO A 1 182 ? 34.643 10.641 -12.045 1.00 49.59 182 PRO A C 1
ATOM 1415 O O . PRO A 1 182 ? 35.161 11.718 -11.757 1.00 49.59 182 PRO A O 1
ATOM 1418 N N . LEU A 1 183 ? 34.037 10.441 -13.222 1.00 48.47 183 LEU A N 1
ATOM 1419 C CA . LEU A 1 183 ? 33.952 11.443 -1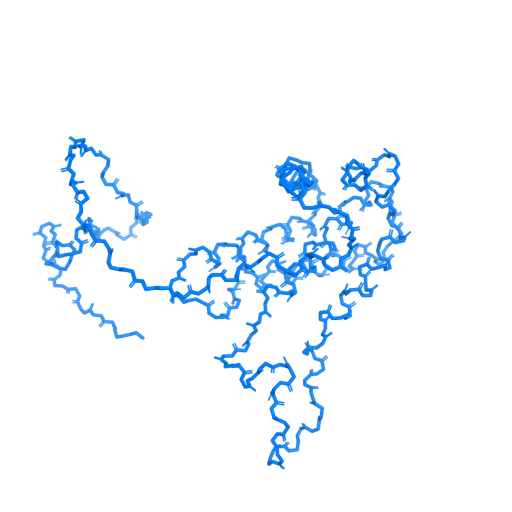4.296 1.00 48.47 183 LEU A CA 1
ATOM 1420 C C . LEU A 1 183 ? 32.620 12.201 -14.325 1.00 48.47 183 LEU A C 1
ATOM 1422 O O . LEU A 1 183 ? 32.504 13.221 -15.001 1.00 48.47 183 LEU A O 1
ATOM 1426 N N . THR A 1 184 ? 31.634 11.749 -13.558 1.00 47.06 184 THR A N 1
ATOM 1427 C CA . THR A 1 184 ? 30.438 12.518 -13.227 1.00 47.06 184 THR A CA 1
ATOM 1428 C C . THR A 1 184 ? 30.575 12.917 -11.773 1.00 47.06 184 THR A C 1
ATOM 1430 O O . THR A 1 184 ? 30.308 12.117 -10.882 1.00 47.06 184 THR A O 1
ATOM 1433 N N . TYR A 1 185 ? 30.995 14.155 -11.515 1.00 41.50 185 TYR A N 1
ATOM 1434 C CA . TYR A 1 185 ? 30.797 14.785 -10.213 1.00 41.50 185 TYR A CA 1
ATOM 1435 C C . TYR A 1 185 ? 29.284 14.965 -9.992 1.00 41.50 185 TYR A C 1
ATOM 1437 O O . TYR A 1 185 ? 28.725 16.043 -10.139 1.00 41.50 185 TYR A O 1
ATOM 1445 N N . SER A 1 186 ? 28.610 13.861 -9.704 1.00 40.88 186 SER A N 1
ATOM 1446 C CA . SER A 1 186 ? 27.402 13.806 -8.907 1.00 40.88 186 SER A CA 1
ATOM 1447 C C . SER A 1 186 ? 27.779 12.896 -7.753 1.00 40.88 186 SER A C 1
ATOM 1449 O O . SER A 1 186 ? 27.562 11.688 -7.771 1.00 40.88 186 SER A O 1
ATOM 1451 N N . SER A 1 187 ? 28.477 13.493 -6.786 1.00 41.78 187 SER A N 1
ATOM 1452 C CA . SER A 1 187 ? 28.552 12.941 -5.439 1.00 41.78 187 SER A CA 1
ATOM 1453 C C . SER A 1 187 ? 27.143 12.543 -5.004 1.00 41.78 187 SER A C 1
ATOM 1455 O O . SER A 1 187 ? 26.196 13.239 -5.355 1.00 41.78 187 SER A O 1
ATOM 1457 N N . CYS A 1 188 ? 27.055 11.466 -4.231 1.00 43.19 188 CYS A N 1
ATOM 1458 C CA . CYS A 1 188 ? 25.862 10.802 -3.716 1.00 43.19 188 CYS A CA 1
ATOM 1459 C C . CYS A 1 188 ? 25.070 9.979 -4.744 1.00 43.19 188 CYS A C 1
ATOM 1461 O O . CYS A 1 188 ? 24.499 10.496 -5.699 1.00 43.19 188 CYS A O 1
ATOM 1463 N N . MET A 1 189 ? 25.033 8.665 -4.481 1.00 50.81 189 MET A N 1
ATOM 1464 C CA . MET A 1 189 ? 23.827 7.838 -4.558 1.00 50.81 189 MET A CA 1
ATOM 1465 C C . MET A 1 189 ? 22.584 8.703 -4.757 1.00 50.81 189 MET A C 1
ATOM 1467 O O . MET A 1 189 ? 22.334 9.587 -3.930 1.00 50.81 189 MET A O 1
ATOM 1471 N N . HIS A 1 190 ? 21.850 8.489 -5.852 1.00 53.84 190 HIS A N 1
ATOM 1472 C CA . HIS A 1 190 ? 20.635 9.256 -6.097 1.00 53.84 190 HIS A CA 1
ATOM 1473 C C . HIS A 1 190 ? 19.778 9.178 -4.819 1.00 53.84 190 HIS A C 1
ATOM 1475 O O . HIS A 1 190 ? 19.512 8.065 -4.361 1.00 53.84 190 HIS A O 1
ATOM 1481 N N . PRO A 1 191 ? 19.375 10.312 -4.206 1.00 52.56 191 PRO A N 1
ATOM 1482 C CA . PRO A 1 191 ? 18.722 10.335 -2.890 1.00 52.56 191 PRO A CA 1
ATOM 1483 C C . PRO A 1 191 ? 17.503 9.412 -2.775 1.00 52.56 191 PRO A C 1
ATOM 1485 O O . PRO A 1 191 ? 17.114 9.027 -1.679 1.00 52.56 191 PRO A O 1
ATOM 1488 N N . THR A 1 192 ? 16.933 9.049 -3.922 1.00 58.16 192 THR A N 1
ATOM 1489 C CA . THR A 1 192 ? 15.742 8.229 -4.082 1.00 58.16 192 THR A CA 1
ATOM 1490 C C . THR A 1 192 ? 15.997 6.715 -4.122 1.00 58.16 192 THR A C 1
ATOM 1492 O O . THR A 1 192 ? 15.048 5.946 -3.995 1.00 58.16 192 THR A O 1
ATOM 1495 N N . GLU A 1 193 ? 17.241 6.237 -4.280 1.00 59.16 193 GLU A N 1
ATOM 1496 C CA . GLU A 1 193 ? 17.542 4.789 -4.380 1.00 59.16 193 GLU A CA 1
ATOM 1497 C C . GLU A 1 193 ? 17.248 4.017 -3.084 1.00 59.16 193 GLU A C 1
ATOM 1499 O O . GLU A 1 193 ? 16.926 2.829 -3.118 1.00 59.16 193 GLU A O 1
ATOM 1504 N N . LEU A 1 194 ? 17.310 4.693 -1.935 1.00 65.38 194 LEU A N 1
ATOM 1505 C CA . LEU A 1 194 ? 17.016 4.126 -0.615 1.00 65.38 194 LEU A CA 1
ATOM 1506 C C . LEU A 1 194 ? 15.637 4.543 -0.085 1.00 65.38 194 LEU A C 1
ATOM 1508 O O . LEU A 1 194 ? 15.326 4.269 1.072 1.00 65.38 194 LEU A O 1
ATOM 1512 N N . ASP A 1 195 ? 14.776 5.163 -0.899 1.00 69.56 195 ASP A N 1
ATOM 1513 C CA . ASP A 1 195 ? 13.445 5.602 -0.445 1.00 69.56 195 ASP A CA 1
ATOM 1514 C C . ASP A 1 195 ? 12.565 4.438 0.030 1.00 69.56 195 ASP A C 1
ATOM 1516 O O . ASP A 1 195 ? 11.704 4.613 0.894 1.00 69.56 195 ASP A O 1
ATOM 1520 N N . TRP A 1 196 ? 12.818 3.219 -0.449 1.00 70.31 196 TRP A N 1
ATOM 1521 C CA . TRP A 1 196 ? 12.172 2.013 0.069 1.00 70.31 196 TRP A CA 1
ATOM 1522 C C . TRP A 1 196 ? 12.511 1.739 1.549 1.00 70.31 196 TRP A C 1
ATOM 1524 O O . TRP A 1 196 ? 11.683 1.169 2.262 1.00 70.31 196 TRP A O 1
ATOM 1534 N N . ILE A 1 197 ? 13.674 2.188 2.047 1.00 71.56 197 ILE A N 1
ATOM 1535 C CA . ILE A 1 197 ? 14.013 2.158 3.480 1.00 71.56 197 ILE A CA 1
ATOM 1536 C C . ILE A 1 197 ? 13.179 3.190 4.237 1.00 71.56 197 ILE A C 1
ATOM 1538 O O . ILE A 1 197 ? 12.623 2.880 5.286 1.00 71.56 197 ILE A O 1
ATOM 1542 N N . ASN A 1 198 ? 13.004 4.394 3.690 1.00 75.81 198 ASN A N 1
ATOM 1543 C CA . ASN A 1 198 ? 12.138 5.403 4.309 1.00 75.81 198 ASN A CA 1
ATOM 1544 C C . ASN A 1 198 ? 10.681 4.912 4.408 1.00 75.81 198 ASN A C 1
ATOM 1546 O O . ASN A 1 198 ? 9.988 5.189 5.389 1.00 75.81 198 ASN A O 1
ATOM 1550 N N . ILE A 1 199 ? 10.227 4.117 3.432 1.00 77.69 199 ILE A N 1
ATOM 1551 C CA . ILE A 1 199 ? 8.906 3.474 3.457 1.00 77.69 199 ILE A CA 1
ATOM 1552 C C . ILE A 1 199 ? 8.785 2.461 4.607 1.00 77.69 199 ILE A C 1
ATOM 1554 O O . ILE A 1 199 ? 7.706 2.347 5.191 1.00 77.69 199 ILE A O 1
ATOM 1558 N N . SER A 1 200 ? 9.857 1.756 4.985 1.00 73.94 200 SER A N 1
ATOM 1559 C CA . SER A 1 200 ? 9.814 0.804 6.106 1.00 73.94 200 SER A CA 1
ATOM 1560 C C . SER A 1 200 ? 9.668 1.515 7.461 1.00 73.94 200 SER A C 1
ATOM 1562 O O . SER A 1 200 ? 8.829 1.120 8.277 1.00 73.94 200 SER A O 1
ATOM 1564 N N . GLU A 1 201 ? 10.371 2.632 7.663 1.00 77.00 201 GLU A N 1
ATOM 1565 C CA . GLU A 1 201 ? 10.211 3.489 8.847 1.00 77.00 201 GLU A CA 1
ATOM 1566 C C . GLU A 1 201 ? 8.827 4.157 8.899 1.00 77.00 201 GLU A C 1
ATOM 1568 O O . GLU A 1 201 ? 8.169 4.185 9.948 1.00 77.00 201 GLU A O 1
ATOM 1573 N N . GLY A 1 202 ? 8.328 4.627 7.752 1.00 83.12 202 GLY A N 1
ATOM 1574 C CA . GLY A 1 202 ? 6.963 5.140 7.624 1.00 83.12 202 GLY A CA 1
ATOM 1575 C C . GLY A 1 202 ? 5.919 4.085 7.996 1.00 83.12 202 GLY A C 1
ATOM 1576 O O . GLY A 1 202 ? 5.016 4.344 8.795 1.00 83.12 202 GLY A O 1
ATOM 1577 N N . LYS A 1 203 ? 6.084 2.854 7.500 1.00 83.81 203 LYS A N 1
ATOM 1578 C CA . LYS A 1 203 ? 5.213 1.717 7.819 1.00 83.81 203 LYS A CA 1
ATOM 1579 C C . LYS A 1 203 ? 5.210 1.394 9.314 1.00 83.81 203 LYS A C 1
ATOM 1581 O O . LYS A 1 203 ? 4.140 1.132 9.859 1.00 83.81 203 LYS A O 1
ATOM 1586 N N . ARG A 1 204 ? 6.360 1.449 9.996 1.00 84.88 204 ARG A N 1
ATOM 1587 C CA . ARG A 1 204 ? 6.450 1.248 11.456 1.00 84.88 204 ARG A CA 1
ATOM 1588 C C . ARG A 1 204 ? 5.690 2.326 12.231 1.00 84.88 204 ARG A C 1
ATOM 1590 O O . ARG A 1 204 ? 4.990 2.019 13.192 1.00 84.88 204 ARG A O 1
ATOM 1597 N N . THR A 1 205 ? 5.782 3.578 11.791 1.00 88.94 205 THR A N 1
ATOM 1598 C CA . THR A 1 205 ? 4.990 4.678 12.362 1.00 88.94 205 THR A CA 1
ATOM 1599 C C . THR A 1 205 ? 3.491 4.422 12.200 1.00 88.94 205 THR A C 1
ATOM 1601 O O . THR A 1 205 ? 2.738 4.5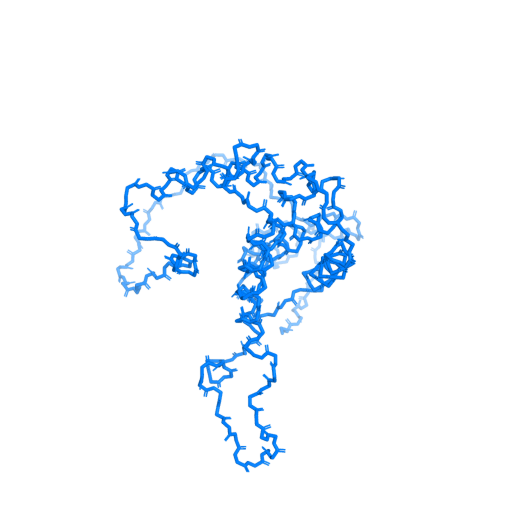41 13.166 1.00 88.94 205 THR A O 1
ATOM 1604 N N . ILE A 1 206 ? 3.063 3.996 11.009 1.00 91.25 206 ILE A N 1
ATOM 1605 C CA . ILE A 1 206 ? 1.659 3.673 10.725 1.00 91.25 206 ILE A CA 1
ATOM 1606 C C . ILE A 1 206 ? 1.188 2.471 11.549 1.00 91.25 206 ILE A C 1
ATOM 1608 O O . ILE A 1 206 ? 0.091 2.527 12.090 1.00 91.25 206 ILE A O 1
ATOM 1612 N N . TRP A 1 207 ? 2.012 1.429 11.711 1.00 90.81 207 TRP A N 1
ATOM 1613 C CA . TRP A 1 207 ? 1.708 0.275 12.567 1.00 90.81 207 TRP A CA 1
ATOM 1614 C C . TRP A 1 207 ? 1.328 0.710 13.982 1.00 90.81 207 TRP A C 1
ATOM 1616 O O . TRP A 1 207 ? 0.264 0.346 14.473 1.00 90.81 207 TRP A O 1
ATOM 1626 N N . ASN A 1 208 ? 2.166 1.536 14.611 1.00 91.19 208 ASN A N 1
ATOM 1627 C CA . ASN A 1 208 ? 1.922 2.016 15.971 1.00 91.19 208 ASN A CA 1
ATOM 1628 C C . ASN A 1 208 ? 0.671 2.902 16.062 1.00 91.19 208 ASN A C 1
ATOM 1630 O O . ASN A 1 208 ? -0.025 2.897 17.072 1.00 91.19 208 ASN A O 1
ATOM 1634 N N . LEU A 1 209 ? 0.395 3.674 15.011 1.00 91.94 209 LEU A N 1
ATOM 1635 C CA . LEU A 1 209 ? -0.742 4.587 14.932 1.00 91.94 209 LEU A CA 1
ATOM 1636 C C . LEU A 1 209 ? -2.087 3.857 14.776 1.00 91.94 209 LEU A C 1
ATOM 1638 O O . LEU A 1 209 ? -3.088 4.268 15.365 1.00 91.94 209 LEU A O 1
ATOM 1642 N N . VAL A 1 210 ? -2.129 2.815 13.943 1.00 93.62 210 VAL A N 1
ATOM 1643 C CA . VAL A 1 210 ? -3.373 2.115 13.577 1.00 93.62 210 VAL A CA 1
ATOM 1644 C C . VAL A 1 210 ? -3.621 0.858 14.400 1.00 93.62 210 VAL A C 1
ATOM 1646 O O . VAL A 1 210 ? -4.768 0.422 14.470 1.00 93.62 210 VAL A O 1
ATOM 1649 N N . ASP A 1 211 ? -2.570 0.308 15.013 1.00 91.75 211 ASP A N 1
ATOM 1650 C CA . ASP A 1 211 ? -2.574 -0.930 15.789 1.00 91.75 211 ASP A CA 1
ATOM 1651 C C . ASP A 1 211 ? -3.351 -2.052 15.076 1.00 91.75 211 ASP A C 1
ATOM 1653 O O . ASP A 1 211 ? -4.522 -2.292 15.372 1.00 91.75 211 ASP A O 1
ATOM 1657 N N . PRO A 1 212 ? -2.757 -2.734 14.080 1.00 89.31 212 PRO A N 1
ATOM 1658 C CA . PRO A 1 212 ? -3.455 -3.795 13.354 1.00 89.31 212 PRO A CA 1
ATOM 1659 C C . PRO A 1 212 ? -3.698 -5.050 14.208 1.00 89.31 212 PRO A C 1
ATOM 1661 O O . PRO A 1 212 ? -4.453 -5.917 13.767 1.00 89.31 212 PRO A O 1
ATOM 1664 N N . LEU A 1 213 ? -3.103 -5.134 15.409 1.00 89.50 213 LEU A N 1
ATOM 1665 C CA . LEU A 1 213 ? -3.317 -6.197 16.399 1.00 89.50 213 LEU A CA 1
ATOM 1666 C C . LEU A 1 213 ? -4.490 -5.909 17.341 1.00 89.50 213 LEU A C 1
ATOM 1668 O O . LEU A 1 213 ? -4.746 -6.687 18.261 1.00 89.50 213 LEU A O 1
ATOM 1672 N N . ARG A 1 214 ? -5.221 -4.813 17.139 1.00 92.25 214 ARG A N 1
ATOM 1673 C CA . ARG A 1 214 ? -6.439 -4.553 17.904 1.00 92.25 214 ARG A CA 1
ATOM 1674 C C . ARG A 1 214 ? -7.527 -5.599 17.596 1.00 92.25 214 ARG A C 1
ATOM 1676 O O . ARG A 1 214 ? -7.637 -6.029 16.447 1.00 92.25 214 ARG A O 1
ATOM 1683 N N . PRO A 1 215 ? -8.374 -5.978 18.571 1.00 91.38 215 PRO A N 1
ATOM 1684 C CA . PRO A 1 215 ? -9.378 -7.032 18.382 1.00 91.38 215 PRO A CA 1
ATOM 1685 C C . PRO A 1 215 ? -10.427 -6.753 17.293 1.00 91.38 215 PRO A C 1
ATOM 1687 O O . PRO A 1 215 ? -11.016 -7.685 16.759 1.00 91.38 215 PRO A O 1
ATOM 1690 N N . ASP A 1 216 ? -10.685 -5.482 16.976 1.00 92.38 216 ASP A N 1
ATOM 1691 C CA . ASP A 1 216 ? -11.638 -5.034 15.952 1.00 92.38 216 ASP A CA 1
ATOM 1692 C C . ASP A 1 216 ? -11.028 -4.917 14.542 1.00 92.38 216 ASP A C 1
ATOM 1694 O O . ASP A 1 216 ? -11.721 -4.533 13.603 1.00 92.38 216 ASP A O 1
ATOM 1698 N N . SER A 1 217 ? -9.737 -5.220 14.381 1.00 93.12 217 SER A N 1
ATOM 1699 C CA . SER A 1 217 ? -9.031 -5.158 13.099 1.00 93.12 217 SER A CA 1
ATOM 1700 C C . SER A 1 217 ? -9.340 -6.363 12.223 1.00 93.12 217 SER A C 1
ATOM 1702 O O . SER A 1 217 ? -9.252 -7.508 12.672 1.00 93.12 217 SER A O 1
ATOM 1704 N N . ILE A 1 218 ? -9.557 -6.128 10.927 1.00 92.44 218 ILE A N 1
ATOM 1705 C CA . ILE A 1 218 ? -9.650 -7.224 9.946 1.00 92.44 218 ILE A CA 1
ATOM 1706 C C . ILE A 1 218 ? -8.336 -8.020 9.831 1.00 92.44 218 ILE A C 1
ATOM 1708 O O . ILE A 1 218 ? -8.330 -9.150 9.350 1.00 92.44 218 ILE A O 1
ATOM 1712 N N . PHE A 1 219 ? -7.216 -7.447 10.284 1.00 89.31 219 PHE A N 1
ATOM 1713 C CA . PHE A 1 219 ? -5.895 -8.077 10.280 1.00 89.31 219 PHE A CA 1
ATOM 1714 C C . PHE A 1 219 ? -5.593 -8.865 11.559 1.00 89.31 219 PHE A C 1
ATOM 1716 O O . PHE A 1 219 ? -4.570 -9.543 11.605 1.00 89.31 219 PHE A O 1
ATOM 1723 N N . TYR A 1 220 ? -6.455 -8.804 12.580 1.00 87.81 220 TYR A N 1
ATOM 1724 C CA . TYR A 1 220 ? -6.197 -9.407 13.891 1.00 87.81 220 TYR A CA 1
ATOM 1725 C C . TYR A 1 220 ? -5.841 -10.898 13.795 1.00 87.81 220 TYR A C 1
ATOM 1727 O O . TYR A 1 220 ? -4.840 -11.342 14.352 1.00 87.81 220 TYR A O 1
ATOM 1735 N N . GLY A 1 221 ? -6.611 -11.657 13.009 1.00 82.56 221 GLY A N 1
ATOM 1736 C CA . GLY A 1 221 ? -6.403 -13.095 12.819 1.00 82.56 221 GLY A CA 1
ATOM 1737 C C . GLY A 1 221 ? -5.187 -13.476 11.966 1.00 82.56 221 GLY A C 1
ATOM 1738 O O . GLY A 1 221 ? -4.828 -14.645 11.949 1.00 82.56 221 GLY A O 1
ATOM 1739 N N . LEU A 1 222 ? -4.546 -12.531 11.263 1.00 76.12 222 LEU A N 1
ATOM 1740 C CA . LEU A 1 222 ? -3.340 -12.812 10.466 1.00 76.12 222 LEU A CA 1
ATOM 1741 C C . LEU A 1 222 ? -2.050 -12.827 11.292 1.00 76.12 222 LEU A C 1
ATOM 1743 O O . LEU A 1 222 ? -1.027 -13.320 10.815 1.00 76.12 222 LEU A O 1
ATOM 1747 N N . PHE A 1 223 ? -2.075 -12.230 12.484 1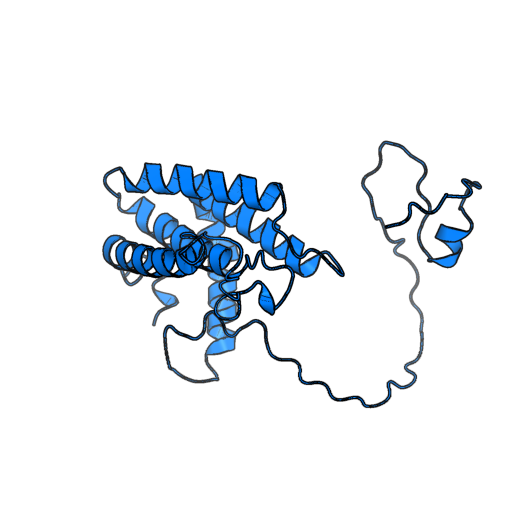.00 69.31 223 PHE A N 1
ATOM 1748 C CA . PHE A 1 223 ? -0.896 -12.038 13.328 1.00 69.31 223 PHE A CA 1
ATOM 1749 C C . PHE A 1 223 ? -0.935 -12.852 14.634 1.00 69.31 223 PHE A C 1
ATOM 1751 O O . PHE A 1 223 ? -0.083 -12.632 15.496 1.00 69.31 223 PHE A O 1
ATOM 1758 N N . GLN A 1 224 ? -1.900 -13.768 14.776 1.00 63.38 224 GLN A N 1
ATOM 1759 C CA . GLN A 1 224 ? -1.927 -14.796 15.827 1.00 63.38 224 GLN A CA 1
ATOM 1760 C C . GLN A 1 224 ? -1.202 -16.061 15.368 1.00 63.38 224 GLN A C 1
ATOM 1762 O O . GLN A 1 224 ? -0.539 -16.679 16.230 1.00 63.38 224 GLN A O 1
#

InterPro domains:
  IPR001138 Zn(2)Cys(6) fungal-type DNA-binding domain [PF00172] (2-25)
  IPR001138 Zn(2)Cys(6) fungal-type DNA-binding domain [cd00067] (2-25)
  IPR021858 Fungal transcription factor [PF11951] (87-163)
  IPR036864 Zn(2)-C6 fungal-type DNA-binding domain superfamily [G3DSA:4.10.240.10] (1-43)
  IPR036864 Zn(2)-C6 fungal-type DNA-binding domain superfamily [SSF57701] (2-27)
  IPR053157 Sterol Uptake Control Transcription Regulator [PTHR47784] (2-224)

Secondary structure (DSSP, 8-state):
---PPP---SS--HHHHHHT------TTS-S---------------PPP-------TTGGGGGG----TTSHHHHHHHHHHHIIIIIHHHHTT-HHHHHHHHHHHHHHHHHHH-S---S--HHHHHHHHHHHHHHHHHHTSPPPGGGHHHHHHHHHHHHHHHHT----SSSTTSTTT----TTS---SS-TTTTHHHHHHHHHHHHHHHH-TTSTT-TTGGG--

Sequence (224 aa):
MRKVKCDEAKPHCQRCKSYGVVCNYGANVAELQVPVEGSSGWKETGRPEGSLVDSNSTDVLRYSNPVIMDASDIRECQMVSLYTTEVLKLAFSHPFLMHAALAMAATHDRYLGTTQPRRRTLREQYHSTQCITLFNQKLSEPVRLQDRDPLWATAAMLAILAVSSVEAESIEDSWPLASVSPLTYSSCMHPTELDWINISEGKRTIWNLVDPLRPDSIFYGLFQ

Organism: NCBI:txid41990

Radius of gyration: 23.41 Å; chains: 1; bounding box: 50×52×66 Å

Foldseek 3Di:
DDDDDFPPDPPDTPVCVVVVHGDDDDPDDDDDDDDDDDDDDDDDDDDDDDDDDDDDPPPPPPPPDDDDDPCVVVLVVLVVVLCVPPLVVVCVVQVLSVLLVQLLVQLVCLVPPDPDDLARDPSNVVSLVSNVVSLVVQVVDDDDLSCLQSNLSSLVSNLVSLVSGDNDPDPCCAPPNVDPDPVDPPPDDPPCNCVSVVSVVVSVVSCVVSVCCDPPHSCVVSVD